Protein AF-A0A7K8XGH4-F1 (afdb_monomer_lite)

Sequence (295 aa):
KKKSLAGAAQILLKGAERLSKSVAENQENKRQRDFNSELLRLRQHWKLRKVGDKILGDLSYRSAGSLFPHHGTFEVIKNTDIDLDKKIPEDYCPLDVQIPSDLEGSAYIKVSIQKQAPDIGDIGTVNLFKRPMPKSKPGSPHWQTKLETAQNVLLCKEIFAQLSREAVQIKSQIPHIVVKNQIISQPFPGLQLSISLCHSSNDKKSQKSASEKQNPEDHLYVLEHNLHQLIRECHKQTLSSTVMPHPASAPFGHKRMRLAGPQAFDKNDISSLQSNEGLLEKIIKQAKHIFLRRR

Secondary structure (DSSP, 8-state):
-HHHHHHHHHHHHHHHHHHHHHHHHHHHHHHHHHHHHHHHHHHHHSEEEEETTEEEEE--GGGGT---S---EEEEEE-----TTS---TT--SEEEE--GGG-SEEEEEEEEEE--S-GGGTT--------PPPPPTT--HHHHHHHHHHHHHHHHHHHHHHHHHHHH---SS--EEETTEEEEEEETTEEEEEEEEEE-S-TT---S------TTS--HHHHHHHHHHHHHHHHHHHHTT-----TT-----GGGSSSSTT---HHHHHHHT----HHHHHHHHHHHHHHHT-

Structure (mmCIF, N/CA/C/O backbone):
data_AF-A0A7K8XGH4-F1
#
_entry.id   AF-A0A7K8XGH4-F1
#
loop_
_atom_site.group_PDB
_atom_site.id
_atom_site.type_symbol
_atom_site.label_atom_id
_atom_site.label_alt_id
_atom_site.label_comp_id
_atom_site.label_asym_id
_atom_site.label_entity_id
_atom_site.label_seq_id
_atom_site.pdbx_PDB_ins_code
_atom_site.Cartn_x
_atom_site.Cartn_y
_atom_site.Cartn_z
_atom_site.occupancy
_atom_site.B_iso_or_equiv
_atom_site.auth_seq_id
_atom_site.auth_comp_id
_atom_site.auth_asym_id
_atom_site.auth_atom_id
_atom_site.pdbx_PDB_model_num
ATOM 1 N N . LYS A 1 1 ? 34.456 3.209 -67.798 1.00 67.56 1 LYS A N 1
ATOM 2 C CA . LYS A 1 1 ? 34.154 4.327 -66.864 1.00 67.56 1 LYS A CA 1
ATOM 3 C C . LYS A 1 1 ? 32.750 4.238 -66.234 1.00 67.56 1 LYS A C 1
ATOM 5 O O . LYS A 1 1 ? 32.665 4.259 -65.018 1.00 67.56 1 LYS A O 1
ATOM 10 N N . LYS A 1 2 ? 31.652 4.057 -66.992 1.00 82.94 2 LYS A N 1
ATOM 11 C CA . LYS A 1 2 ? 30.286 3.938 -66.413 1.00 82.94 2 LYS A CA 1
ATOM 12 C C . LYS A 1 2 ? 30.082 2.701 -65.512 1.00 82.94 2 LYS A C 1
ATOM 14 O O . LYS A 1 2 ? 29.572 2.836 -64.409 1.00 82.94 2 LYS A O 1
ATOM 19 N N . LYS A 1 3 ? 30.540 1.512 -65.939 1.00 81.44 3 LYS A N 1
ATOM 20 C CA . LYS A 1 3 ? 30.451 0.267 -65.137 1.00 81.44 3 LYS A CA 1
ATOM 21 C C . LYS A 1 3 ? 31.275 0.319 -63.842 1.00 81.44 3 LYS A C 1
ATOM 23 O O . LYS A 1 3 ? 30.796 -0.112 -62.803 1.00 81.44 3 LYS A O 1
ATOM 28 N N . SER A 1 4 ? 32.480 0.887 -63.893 1.00 86.19 4 SER A N 1
ATOM 29 C CA . SER A 1 4 ? 33.335 1.062 -62.712 1.00 86.19 4 SER A CA 1
ATOM 30 C C . SER A 1 4 ? 32.735 2.056 -61.711 1.00 86.19 4 SER A C 1
ATOM 32 O O . SER A 1 4 ? 32.795 1.817 -60.512 1.00 86.19 4 SER A O 1
ATOM 34 N N . LEU A 1 5 ? 32.094 3.127 -62.196 1.00 89.12 5 LEU A N 1
ATOM 35 C CA . LEU A 1 5 ? 31.402 4.102 -61.349 1.00 89.12 5 LEU A CA 1
ATOM 36 C C . LEU A 1 5 ? 30.144 3.508 -60.694 1.00 89.12 5 LEU A C 1
ATOM 38 O O . LEU A 1 5 ? 29.921 3.714 -59.507 1.00 89.12 5 LEU A O 1
ATOM 42 N N . ALA A 1 6 ? 29.368 2.706 -61.430 1.00 90.00 6 ALA A N 1
ATOM 43 C CA . ALA A 1 6 ? 28.233 1.972 -60.868 1.00 90.00 6 ALA A CA 1
ATOM 44 C C . ALA A 1 6 ? 28.668 0.945 -59.804 1.00 90.00 6 ALA A C 1
ATOM 46 O O . ALA A 1 6 ? 28.025 0.829 -58.763 1.00 90.00 6 ALA A O 1
ATOM 47 N N . GLY A 1 7 ? 29.785 0.243 -60.029 1.00 91.31 7 GLY A N 1
ATOM 48 C CA . GLY A 1 7 ? 30.374 -0.666 -59.041 1.00 91.31 7 GLY A CA 1
ATOM 49 C C . GLY A 1 7 ? 30.826 0.058 -57.770 1.00 91.31 7 GLY A C 1
ATOM 50 O O . GLY A 1 7 ? 30.488 -0.373 -56.670 1.00 91.31 7 GLY A O 1
ATOM 51 N N . ALA A 1 8 ? 31.512 1.197 -57.909 1.00 91.19 8 ALA A N 1
ATOM 52 C CA . ALA A 1 8 ? 31.908 2.031 -56.774 1.00 91.19 8 ALA A CA 1
ATOM 53 C C . ALA A 1 8 ? 30.691 2.557 -55.989 1.00 91.19 8 ALA A C 1
ATOM 55 O O . ALA A 1 8 ? 30.676 2.478 -54.762 1.00 91.19 8 ALA A O 1
ATOM 56 N N . ALA A 1 9 ? 29.640 3.012 -56.680 1.00 91.81 9 ALA A N 1
ATOM 57 C CA . ALA A 1 9 ? 28.401 3.463 -56.047 1.00 91.81 9 ALA A CA 1
ATOM 58 C C . ALA A 1 9 ? 27.715 2.343 -55.245 1.00 91.81 9 ALA A C 1
ATOM 60 O O . ALA A 1 9 ? 27.298 2.570 -54.113 1.00 91.81 9 ALA A O 1
ATOM 61 N N . GLN A 1 10 ? 27.650 1.117 -55.778 1.00 91.56 10 GLN A N 1
ATOM 62 C CA . GLN A 1 10 ? 27.097 -0.018 -55.032 1.00 91.56 10 GLN A CA 1
ATOM 63 C C . GLN A 1 10 ? 27.925 -0.394 -53.801 1.00 91.56 10 GLN A C 1
ATOM 65 O O . GLN A 1 10 ? 27.352 -0.779 -52.783 1.00 91.56 10 GLN A O 1
ATOM 70 N N . ILE A 1 11 ? 29.254 -0.288 -53.870 1.00 93.69 11 ILE A N 1
ATOM 71 C CA . ILE A 1 11 ? 30.126 -0.529 -52.713 1.00 93.69 11 ILE A CA 1
ATOM 72 C C . ILE A 1 11 ? 29.868 0.522 -51.630 1.00 93.69 11 ILE A C 1
ATOM 74 O O . ILE A 1 11 ? 29.724 0.157 -50.465 1.00 93.69 11 ILE A O 1
ATOM 78 N N . LEU A 1 12 ? 29.744 1.799 -52.006 1.00 93.81 12 LEU A N 1
ATOM 79 C CA . LEU A 1 12 ? 29.423 2.876 -51.066 1.00 93.81 12 LEU A CA 1
ATOM 80 C C . LEU A 1 12 ? 28.038 2.698 -50.438 1.00 93.81 12 LEU A C 1
ATOM 82 O O . LEU A 1 12 ? 27.914 2.841 -49.227 1.00 93.81 12 LEU A O 1
ATOM 86 N N . LEU A 1 13 ? 27.023 2.317 -51.220 1.00 91.69 13 LEU A N 1
ATOM 87 C CA . LEU A 1 13 ? 25.676 2.041 -50.704 1.00 91.69 13 LEU A CA 1
ATOM 88 C C . LEU A 1 13 ? 25.671 0.859 -49.726 1.00 91.69 13 LEU A C 1
ATOM 90 O O . LEU A 1 13 ? 25.166 0.986 -48.616 1.00 91.69 13 LEU A O 1
ATOM 94 N N . LYS A 1 14 ? 26.313 -0.263 -50.078 1.00 92.12 14 LYS A N 1
ATOM 95 C CA . LYS A 1 14 ? 26.455 -1.414 -49.167 1.00 92.12 14 LYS A CA 1
ATOM 96 C C . LYS A 1 14 ? 27.258 -1.065 -47.912 1.00 92.12 14 LYS A C 1
ATOM 98 O O . LYS A 1 14 ? 26.970 -1.584 -46.835 1.00 92.12 14 LYS A O 1
ATOM 103 N N . GLY A 1 15 ? 28.274 -0.211 -48.044 1.00 89.62 15 GLY A N 1
ATOM 104 C CA . GLY A 1 15 ? 29.036 0.326 -46.919 1.00 89.62 15 GLY A CA 1
ATOM 105 C C . GLY A 1 15 ? 28.160 1.173 -45.996 1.00 89.62 15 GLY A C 1
ATOM 106 O O . GLY A 1 15 ? 28.156 0.943 -44.790 1.00 89.62 15 GLY A O 1
ATOM 107 N N . ALA A 1 16 ? 27.362 2.079 -46.564 1.00 89.56 16 ALA A N 1
ATOM 108 C CA . ALA A 1 16 ? 26.424 2.920 -45.829 1.00 89.56 16 ALA A CA 1
ATOM 109 C C . ALA A 1 16 ? 25.368 2.086 -45.088 1.00 89.56 16 ALA A C 1
ATOM 111 O O . ALA A 1 16 ? 25.176 2.285 -43.895 1.00 89.56 16 ALA A O 1
ATOM 112 N N . GLU A 1 17 ? 24.763 1.086 -45.736 1.00 89.75 17 GLU A N 1
ATOM 113 C CA . GLU A 1 17 ? 23.795 0.184 -45.094 1.00 89.75 17 GLU A CA 1
ATOM 114 C C . GLU A 1 17 ? 24.394 -0.577 -43.901 1.00 89.75 17 GLU A C 1
ATOM 116 O O . GLU A 1 17 ? 23.746 -0.729 -42.863 1.00 89.75 17 GLU A O 1
ATOM 121 N N . ARG A 1 18 ? 25.640 -1.056 -44.021 1.00 88.56 18 ARG A N 1
ATOM 122 C CA . ARG A 1 18 ? 26.345 -1.734 -42.919 1.00 88.56 18 ARG A CA 1
ATOM 123 C C . ARG A 1 18 ? 26.644 -0.785 -41.765 1.00 88.56 18 ARG A C 1
ATOM 125 O O . ARG A 1 18 ? 26.484 -1.178 -40.612 1.00 88.56 18 ARG A O 1
ATOM 132 N N . LEU A 1 19 ? 27.045 0.449 -42.068 1.00 87.94 19 LEU A N 1
ATOM 133 C CA . LEU A 1 19 ? 27.263 1.480 -41.056 1.00 87.94 19 LEU A CA 1
ATOM 134 C C . LEU A 1 19 ? 25.955 1.831 -40.340 1.00 87.94 19 LEU A C 1
ATOM 136 O O . LEU A 1 19 ? 25.939 1.849 -39.115 1.00 87.94 19 LEU A O 1
ATOM 140 N N . SER A 1 20 ? 24.848 2.010 -41.067 1.00 84.75 20 SER A N 1
ATOM 141 C CA . SER A 1 20 ? 23.531 2.264 -40.470 1.00 84.75 20 SER A CA 1
ATOM 142 C C . SER A 1 20 ? 23.092 1.137 -39.531 1.00 84.75 20 SER A C 1
ATOM 144 O O . SER A 1 20 ? 22.642 1.417 -38.422 1.00 84.75 20 SER A O 1
ATOM 146 N N . LYS A 1 21 ? 23.279 -0.132 -39.922 1.00 86.38 21 LYS A N 1
ATOM 147 C CA . LYS A 1 21 ? 22.991 -1.288 -39.051 1.00 86.38 21 LYS A CA 1
ATOM 148 C C . LYS A 1 21 ? 23.871 -1.303 -37.802 1.00 86.38 21 LYS A C 1
ATOM 150 O O . LYS A 1 21 ? 23.356 -1.446 -36.702 1.00 86.38 21 LYS A O 1
ATOM 155 N N . SER A 1 22 ? 25.176 -1.085 -37.962 1.00 82.50 22 SER A N 1
ATOM 156 C CA . SER A 1 22 ? 26.118 -1.058 -36.838 1.00 82.50 22 SER A CA 1
ATOM 157 C C . SER A 1 22 ? 25.814 0.071 -35.845 1.00 82.50 22 SER A C 1
ATOM 159 O O . SER A 1 22 ? 25.887 -0.134 -34.634 1.00 82.50 22 SER A O 1
ATOM 161 N N . VAL A 1 23 ? 25.425 1.251 -36.338 1.00 83.31 23 VAL A N 1
ATOM 162 C CA . VAL A 1 23 ? 24.998 2.372 -35.489 1.00 83.31 23 VAL A CA 1
ATOM 163 C C . VAL A 1 23 ? 23.720 2.017 -34.728 1.00 83.31 23 VAL A C 1
ATOM 165 O O . VAL A 1 23 ? 23.677 2.227 -33.517 1.00 83.31 23 VAL A O 1
ATOM 168 N N . ALA A 1 24 ? 22.721 1.435 -35.398 1.00 81.31 24 ALA A N 1
ATOM 169 C CA . ALA A 1 24 ? 21.472 1.014 -34.763 1.00 81.31 24 ALA A CA 1
ATOM 170 C C . ALA A 1 24 ? 21.701 -0.045 -33.667 1.00 81.31 24 ALA A C 1
ATOM 172 O O . ALA A 1 24 ? 21.227 0.121 -32.544 1.00 81.31 24 ALA A O 1
ATOM 173 N N . GLU A 1 25 ? 22.502 -1.078 -33.945 1.00 82.88 25 GLU A N 1
ATOM 174 C CA . GLU A 1 25 ? 22.861 -2.118 -32.968 1.00 82.88 25 GLU A CA 1
ATOM 175 C C . GLU A 1 25 ? 23.614 -1.537 -31.761 1.00 82.88 25 GLU A C 1
ATOM 177 O O . GLU A 1 25 ? 23.362 -1.901 -30.611 1.00 82.88 25 GLU A O 1
ATOM 182 N N . ASN A 1 26 ? 24.542 -0.603 -31.989 1.00 81.81 26 ASN A N 1
ATOM 183 C CA . ASN A 1 26 ? 25.281 0.037 -30.903 1.00 81.81 26 ASN A CA 1
ATOM 184 C C . ASN A 1 26 ? 24.373 0.928 -30.034 1.00 81.81 26 ASN A C 1
ATOM 186 O O . ASN A 1 26 ? 24.507 0.954 -28.808 1.00 81.81 26 ASN A O 1
ATOM 190 N N . GLN A 1 27 ? 23.417 1.627 -30.652 1.00 79.12 27 GLN A N 1
ATOM 191 C CA . GLN A 1 27 ? 22.409 2.412 -29.939 1.00 79.12 27 GLN A CA 1
ATOM 192 C C . GLN A 1 27 ? 21.480 1.523 -29.102 1.00 79.12 27 GLN A C 1
ATOM 194 O O . GLN A 1 27 ? 21.230 1.836 -27.937 1.00 79.12 27 GLN A O 1
ATOM 199 N N . GLU A 1 28 ? 21.015 0.398 -29.645 1.00 80.75 28 GLU A N 1
ATOM 200 C CA . GLU A 1 28 ? 20.203 -0.576 -28.911 1.00 80.75 28 GLU A CA 1
ATOM 201 C C . GLU A 1 28 ? 20.971 -1.167 -27.722 1.00 80.75 28 GLU A C 1
ATOM 203 O O . GLU A 1 28 ? 20.465 -1.193 -26.599 1.00 80.75 28 GLU A O 1
ATOM 208 N N . ASN A 1 29 ? 22.237 -1.538 -27.929 1.00 82.25 29 ASN A N 1
ATOM 209 C CA . ASN A 1 29 ? 23.110 -2.021 -26.862 1.00 82.25 29 ASN A CA 1
ATOM 210 C C . ASN A 1 29 ? 23.286 -0.989 -25.744 1.00 82.25 29 ASN A C 1
ATOM 212 O O . ASN A 1 29 ? 23.271 -1.348 -24.563 1.00 82.25 29 ASN A O 1
ATOM 216 N N . LYS A 1 30 ? 23.430 0.296 -26.089 1.00 82.19 30 LYS A N 1
ATOM 217 C CA . LYS A 1 30 ? 23.492 1.380 -25.102 1.00 82.19 30 LYS A CA 1
ATOM 218 C C . LYS A 1 30 ? 22.181 1.496 -24.320 1.00 82.19 30 LYS A C 1
ATOM 220 O O . LYS A 1 30 ? 22.216 1.443 -23.094 1.00 82.19 30 LYS A O 1
ATOM 225 N N . ARG A 1 31 ? 21.030 1.539 -25.004 1.00 80.00 31 ARG A N 1
ATOM 226 C CA . ARG A 1 31 ? 19.700 1.578 -24.362 1.00 80.00 31 ARG A CA 1
ATOM 227 C C . ARG A 1 31 ? 19.488 0.396 -23.418 1.00 80.00 31 ARG A C 1
ATOM 229 O O . ARG A 1 31 ? 18.984 0.566 -22.312 1.00 80.00 31 ARG A O 1
ATOM 236 N N . GLN A 1 32 ? 19.917 -0.795 -23.827 1.00 84.38 32 GLN A N 1
ATOM 237 C CA . GLN A 1 32 ? 19.809 -1.994 -23.008 1.00 84.38 32 GLN A CA 1
ATOM 238 C C . GLN A 1 32 ? 20.701 -1.920 -21.761 1.00 84.38 32 GLN A C 1
ATOM 240 O O . GLN A 1 32 ? 20.273 -2.349 -20.688 1.00 84.38 32 GLN A O 1
ATOM 245 N N . ARG A 1 33 ? 21.917 -1.364 -21.864 1.00 85.06 33 ARG A N 1
ATOM 246 C CA . ARG A 1 33 ? 22.792 -1.125 -20.700 1.00 85.06 33 ARG A CA 1
ATOM 247 C C . ARG A 1 33 ? 22.185 -0.106 -19.739 1.00 85.06 33 ARG A C 1
ATOM 249 O O . ARG A 1 33 ? 22.163 -0.372 -18.538 1.00 85.06 33 ARG A O 1
ATOM 256 N N . ASP A 1 34 ? 21.649 0.994 -20.259 1.00 86.62 34 ASP A N 1
ATOM 257 C CA . ASP A 1 34 ? 21.028 2.048 -19.453 1.00 86.62 34 ASP A CA 1
ATOM 258 C C . ASP A 1 34 ? 19.789 1.506 -18.720 1.00 86.62 34 ASP A C 1
ATOM 260 O O . ASP A 1 34 ? 19.681 1.639 -17.499 1.00 86.62 34 ASP A O 1
ATOM 264 N N . PHE A 1 35 ? 18.920 0.773 -19.426 1.00 90.38 35 PHE A N 1
ATOM 265 C CA . PHE A 1 35 ? 17.784 0.068 -18.826 1.00 90.38 35 PHE A CA 1
ATOM 266 C C . PHE A 1 35 ? 18.221 -0.921 -17.741 1.00 90.38 35 PHE A C 1
ATOM 268 O O . PHE A 1 35 ? 17.654 -0.931 -16.652 1.00 90.38 35 PHE A O 1
ATOM 275 N N . ASN A 1 36 ? 19.244 -1.741 -18.003 1.00 90.62 36 ASN A N 1
ATOM 276 C CA . ASN A 1 36 ? 19.750 -2.696 -17.017 1.00 90.62 36 ASN A CA 1
ATOM 277 C C . ASN A 1 36 ? 20.303 -1.988 -15.769 1.00 90.62 36 ASN A C 1
ATOM 279 O O . ASN A 1 36 ? 20.138 -2.495 -14.661 1.00 90.62 36 ASN A O 1
ATOM 283 N N . SER A 1 37 ? 20.932 -0.820 -15.930 1.00 90.81 37 SER A N 1
ATOM 284 C CA . SER A 1 37 ? 21.452 -0.033 -14.809 1.00 90.81 37 SER A CA 1
ATOM 285 C C . SER A 1 37 ? 20.328 0.509 -13.915 1.00 90.81 37 SER A C 1
ATOM 287 O O . SER A 1 37 ? 20.397 0.373 -12.692 1.00 90.81 37 SER A O 1
ATOM 289 N N . GLU A 1 38 ? 19.245 1.019 -14.509 1.00 90.62 38 GLU A N 1
ATOM 290 C CA . GLU A 1 38 ? 18.050 1.455 -13.779 1.00 90.62 38 GLU A CA 1
ATOM 291 C C . GLU A 1 38 ? 17.301 0.279 -13.154 1.00 90.62 38 GLU A C 1
ATOM 293 O O . GLU A 1 38 ? 16.884 0.348 -12.001 1.00 90.62 38 GLU A O 1
ATOM 298 N N . LEU A 1 39 ? 17.196 -0.850 -13.856 1.00 93.19 39 LEU A N 1
ATOM 299 C CA . LEU A 1 39 ? 16.581 -2.060 -13.317 1.00 93.19 39 LEU A CA 1
ATOM 300 C C . LEU A 1 39 ? 17.328 -2.571 -12.075 1.00 93.19 39 LEU A C 1
ATOM 302 O O . LEU A 1 39 ? 16.701 -3.027 -11.115 1.00 93.19 39 LEU A O 1
ATOM 306 N N . LEU A 1 40 ? 18.662 -2.473 -12.062 1.00 92.81 40 LEU A N 1
ATOM 307 C CA . LEU A 1 40 ? 19.469 -2.789 -10.884 1.00 92.81 40 LEU A CA 1
ATOM 308 C C . LEU A 1 40 ? 19.188 -1.821 -9.728 1.00 92.81 40 LEU A C 1
ATOM 310 O O . LEU A 1 40 ? 19.040 -2.283 -8.597 1.00 92.81 40 LEU A O 1
ATOM 314 N N . ARG A 1 41 ? 19.054 -0.513 -9.995 1.00 92.19 41 ARG A N 1
ATOM 315 C CA . ARG A 1 41 ? 18.655 0.487 -8.983 1.00 92.19 41 ARG A CA 1
ATOM 316 C C . ARG A 1 41 ? 17.264 0.203 -8.419 1.00 92.19 41 ARG A C 1
ATOM 318 O O . ARG A 1 41 ? 17.062 0.266 -7.207 1.00 92.19 41 ARG A O 1
ATOM 325 N N . LEU A 1 42 ? 16.317 -0.169 -9.275 1.00 93.56 42 LEU A N 1
ATOM 326 C CA . LEU A 1 42 ? 14.962 -0.520 -8.863 1.00 93.56 42 LEU A CA 1
ATOM 327 C C . LEU A 1 42 ? 14.964 -1.771 -7.975 1.00 93.56 42 LEU A C 1
ATOM 329 O O . LEU A 1 42 ? 14.339 -1.776 -6.916 1.00 93.56 42 LEU A O 1
ATOM 333 N N . ARG A 1 43 ? 15.748 -2.795 -8.334 1.00 93.62 43 ARG A N 1
ATOM 334 C CA . ARG A 1 43 ? 15.905 -4.032 -7.549 1.00 93.62 43 ARG A CA 1
ATOM 335 C C . ARG A 1 43 ? 16.502 -3.811 -6.151 1.00 93.62 43 ARG A C 1
ATOM 337 O O . ARG A 1 43 ? 16.259 -4.630 -5.269 1.00 93.62 43 ARG A O 1
ATOM 344 N N . GLN A 1 44 ? 17.276 -2.744 -5.931 1.00 91.75 44 GLN A N 1
ATOM 345 C CA . GLN A 1 44 ? 17.811 -2.418 -4.598 1.00 91.75 44 GLN A CA 1
ATOM 346 C C . GLN A 1 44 ? 16.709 -2.044 -3.598 1.00 91.75 44 GLN A C 1
ATOM 348 O O . GLN A 1 44 ? 16.875 -2.265 -2.402 1.00 91.75 44 GLN A O 1
ATOM 353 N N . HIS A 1 45 ? 15.592 -1.500 -4.085 1.00 90.19 45 HIS A N 1
ATOM 354 C CA . HIS A 1 45 ? 14.517 -0.960 -3.252 1.00 90.19 45 HIS A CA 1
ATOM 355 C C . HIS A 1 45 ? 13.242 -1.808 -3.316 1.00 90.19 45 HIS A C 1
ATOM 357 O O . HIS A 1 45 ? 12.495 -1.875 -2.342 1.00 90.19 45 HIS A O 1
ATOM 363 N N . TRP A 1 46 ? 13.006 -2.483 -4.444 1.00 92.81 46 TRP A N 1
ATOM 364 C CA . TRP A 1 46 ? 11.769 -3.206 -4.719 1.00 92.81 46 TRP A CA 1
ATOM 365 C C . TRP A 1 46 ? 12.027 -4.671 -5.050 1.00 92.81 46 TRP A C 1
ATOM 367 O O . TRP A 1 46 ? 12.961 -5.032 -5.771 1.00 92.81 46 TRP A O 1
ATOM 377 N N . LYS A 1 47 ? 11.144 -5.542 -4.555 1.00 92.19 47 LYS A N 1
ATOM 378 C CA . LYS A 1 47 ? 11.179 -6.967 -4.878 1.00 92.19 47 LYS A CA 1
ATOM 379 C C . LYS A 1 47 ? 10.671 -7.178 -6.299 1.00 92.19 47 LYS A C 1
ATOM 381 O O . LYS A 1 47 ? 9.522 -6.865 -6.595 1.00 92.19 47 LYS A O 1
ATOM 386 N N . LEU A 1 48 ? 11.515 -7.768 -7.141 1.00 94.88 48 LEU A N 1
ATOM 387 C CA . LEU A 1 48 ? 11.217 -8.062 -8.540 1.00 94.88 48 LEU A CA 1
ATOM 388 C C . LEU A 1 48 ? 11.199 -9.563 -8.820 1.00 94.88 48 LEU A C 1
ATOM 390 O O . LEU A 1 48 ? 11.937 -10.336 -8.205 1.00 94.88 48 LEU A O 1
ATOM 394 N N . ARG A 1 49 ? 10.393 -9.965 -9.801 1.00 93.75 49 ARG A N 1
ATOM 395 C CA . ARG A 1 49 ? 10.340 -11.321 -10.352 1.00 93.75 49 ARG A CA 1
ATOM 396 C C . ARG A 1 49 ? 10.142 -11.278 -11.865 1.00 93.75 49 ARG A C 1
ATOM 398 O O . ARG A 1 49 ? 9.344 -10.495 -12.369 1.00 93.75 49 ARG A O 1
ATOM 405 N N . LYS A 1 50 ? 10.825 -12.165 -12.587 1.00 94.62 50 LYS A N 1
ATOM 406 C CA . LYS A 1 50 ? 10.544 -12.412 -14.006 1.00 94.62 50 LYS A CA 1
ATOM 407 C C . LYS A 1 50 ? 9.379 -13.398 -14.118 1.00 94.62 50 LYS A C 1
ATOM 409 O O . LYS A 1 50 ? 9.396 -14.438 -13.458 1.00 94.62 50 LYS A O 1
ATOM 414 N N . VAL A 1 51 ? 8.370 -13.070 -14.917 1.00 94.00 51 VAL A N 1
ATOM 415 C CA . VAL A 1 51 ? 7.198 -13.913 -15.185 1.00 94.00 51 VAL A CA 1
ATOM 416 C C . VAL A 1 51 ? 6.956 -13.924 -16.690 1.00 94.00 51 VAL A C 1
ATOM 418 O O . VAL A 1 51 ? 6.452 -12.955 -17.252 1.00 94.00 51 VAL A O 1
ATOM 421 N N . GLY A 1 52 ? 7.351 -15.016 -17.348 1.00 92.31 52 GLY A N 1
ATOM 422 C CA . GLY A 1 52 ? 7.364 -15.087 -18.809 1.00 92.31 52 GLY A CA 1
ATOM 423 C C . GLY A 1 52 ? 8.297 -14.026 -19.395 1.00 92.31 52 GLY A C 1
ATOM 424 O O . GLY A 1 52 ? 9.481 -13.983 -19.050 1.00 92.31 52 GLY A O 1
ATOM 425 N N . ASP A 1 53 ? 7.740 -13.164 -20.241 1.00 90.31 53 ASP A N 1
ATOM 426 C CA . ASP A 1 53 ? 8.447 -12.036 -20.860 1.00 90.31 53 ASP A CA 1
ATOM 427 C C . ASP A 1 53 ? 8.385 -10.738 -20.029 1.00 90.31 53 ASP A C 1
ATOM 429 O O . ASP A 1 53 ? 9.049 -9.749 -20.325 1.00 90.31 53 ASP A O 1
ATOM 433 N N . LYS A 1 54 ? 7.617 -10.737 -18.935 1.00 94.06 54 LYS A N 1
ATOM 434 C CA . LYS A 1 54 ? 7.387 -9.549 -18.109 1.00 94.06 54 LYS A CA 1
ATOM 435 C C . LYS A 1 54 ? 8.261 -9.549 -16.863 1.00 94.06 54 LYS A C 1
ATOM 437 O O . LYS A 1 54 ? 8.576 -10.598 -16.289 1.00 94.06 54 LYS A O 1
ATOM 442 N N . ILE A 1 55 ? 8.608 -8.354 -16.397 1.00 95.88 55 ILE A N 1
ATOM 443 C CA . ILE A 1 55 ? 9.222 -8.143 -15.085 1.00 95.88 55 ILE A CA 1
ATOM 444 C C . ILE A 1 55 ? 8.163 -7.513 -14.191 1.00 95.88 55 ILE A C 1
ATOM 446 O O . ILE A 1 55 ? 7.687 -6.415 -14.461 1.00 95.88 55 ILE A O 1
ATOM 450 N N . LEU A 1 56 ? 7.795 -8.220 -13.127 1.00 96.25 56 LEU A N 1
ATOM 451 C CA . LEU A 1 56 ? 6.804 -7.763 -12.164 1.00 96.25 56 LEU A CA 1
ATOM 452 C C . LEU A 1 56 ? 7.479 -7.400 -10.848 1.00 96.25 56 LEU A C 1
ATOM 454 O O . LEU A 1 56 ? 8.354 -8.126 -10.369 1.00 96.25 56 LEU A O 1
ATOM 458 N N . GLY A 1 57 ? 7.037 -6.304 -10.251 1.00 95.50 57 GLY A N 1
ATOM 459 C CA . GLY A 1 57 ? 7.372 -5.925 -8.891 1.00 95.50 57 GLY A CA 1
ATOM 460 C C . GLY A 1 57 ? 6.194 -6.074 -7.935 1.00 95.50 57 GLY A C 1
ATOM 461 O O . GLY A 1 57 ? 5.048 -6.249 -8.351 1.00 95.50 57 GLY A O 1
ATOM 462 N N . ASP A 1 58 ? 6.495 -6.035 -6.641 1.00 94.00 58 ASP A N 1
ATOM 463 C CA . ASP A 1 58 ? 5.537 -6.233 -5.551 1.00 94.00 58 ASP A CA 1
ATOM 464 C C . ASP A 1 58 ? 5.534 -5.009 -4.618 1.00 94.00 58 ASP A C 1
ATOM 466 O O . ASP A 1 58 ? 6.549 -4.707 -3.988 1.00 94.00 58 ASP A O 1
ATOM 470 N N . LEU A 1 59 ? 4.402 -4.296 -4.547 1.00 94.88 59 LEU A N 1
ATOM 471 C CA . LEU A 1 59 ? 4.164 -3.179 -3.619 1.00 94.88 59 LEU A CA 1
ATOM 472 C C . LEU A 1 59 ? 3.620 -3.654 -2.268 1.00 94.88 59 LEU A C 1
ATOM 474 O O . LEU A 1 59 ? 3.521 -2.854 -1.337 1.00 94.88 59 LEU A O 1
ATOM 478 N N . SER A 1 60 ? 3.206 -4.918 -2.152 1.00 92.69 60 SER A N 1
ATOM 479 C CA . SER A 1 60 ? 2.491 -5.395 -0.975 1.00 92.69 60 SER A CA 1
ATOM 480 C C . SER A 1 60 ? 3.377 -5.456 0.269 1.00 92.69 60 SER A C 1
ATOM 482 O O . SER A 1 60 ? 4.559 -5.794 0.224 1.00 92.69 60 SER A O 1
ATOM 484 N N . TYR A 1 61 ? 2.770 -5.210 1.429 1.00 91.75 61 TYR A N 1
ATOM 485 C CA . TYR A 1 61 ? 3.425 -5.340 2.732 1.00 91.75 61 TYR A CA 1
ATOM 486 C C . TYR A 1 61 ? 3.468 -6.798 3.227 1.00 91.75 61 TYR A C 1
ATOM 488 O O . TYR A 1 61 ? 3.604 -7.050 4.424 1.00 91.75 61 TYR A O 1
ATOM 496 N N . ARG A 1 62 ? 3.340 -7.796 2.337 1.00 89.38 62 ARG A N 1
ATOM 497 C CA . ARG A 1 62 ? 3.300 -9.221 2.722 1.00 89.38 62 ARG A CA 1
ATOM 498 C C . ARG A 1 62 ? 4.578 -9.668 3.422 1.00 89.38 62 ARG A C 1
ATOM 500 O O . ARG A 1 62 ? 4.507 -10.407 4.397 1.00 89.38 62 ARG A O 1
ATOM 507 N N . SER A 1 63 ? 5.734 -9.184 2.969 1.00 86.06 63 SER A N 1
ATOM 508 C CA . SER A 1 63 ? 7.027 -9.426 3.629 1.00 86.06 63 SER A CA 1
ATOM 509 C C . SER A 1 63 ? 7.106 -8.822 5.034 1.00 86.06 63 SER A C 1
ATOM 511 O O . SER A 1 63 ? 7.880 -9.305 5.853 1.00 86.06 63 SER A O 1
ATOM 513 N N . ALA A 1 64 ? 6.295 -7.800 5.318 1.00 86.94 64 ALA A N 1
ATOM 514 C CA . ALA A 1 64 ? 6.173 -7.176 6.629 1.00 86.94 64 ALA A CA 1
ATOM 515 C C . ALA A 1 64 ? 5.061 -7.799 7.493 1.00 86.94 64 ALA A C 1
ATOM 517 O O . ALA A 1 64 ? 4.958 -7.446 8.661 1.00 86.94 64 ALA A O 1
ATOM 518 N N . GLY A 1 65 ? 4.269 -8.742 6.963 1.00 87.88 65 GLY A N 1
ATOM 519 C CA . GLY A 1 65 ? 3.193 -9.423 7.692 1.00 87.88 65 GLY A CA 1
ATOM 520 C C . GLY A 1 65 ? 1.775 -8.996 7.323 1.00 87.88 65 GLY A C 1
ATOM 521 O O . GLY A 1 65 ? 0.833 -9.435 7.977 1.00 87.88 65 GLY A O 1
ATOM 522 N N . SER A 1 66 ? 1.591 -8.169 6.290 1.00 90.50 66 SER A N 1
ATOM 523 C CA . SER A 1 66 ? 0.252 -7.838 5.797 1.00 90.50 66 SER A CA 1
ATOM 524 C C . SER A 1 66 ? -0.487 -9.078 5.292 1.00 90.50 66 SER A C 1
ATOM 526 O O . SER A 1 66 ? 0.041 -9.884 4.518 1.00 90.50 66 SER A O 1
ATOM 528 N N . LEU A 1 67 ? -1.751 -9.193 5.700 1.00 90.19 67 LEU A N 1
ATOM 529 C CA . LEU A 1 67 ? -2.697 -10.203 5.220 1.00 90.19 67 LEU A CA 1
ATOM 530 C C . LEU A 1 67 ? -3.690 -9.621 4.210 1.00 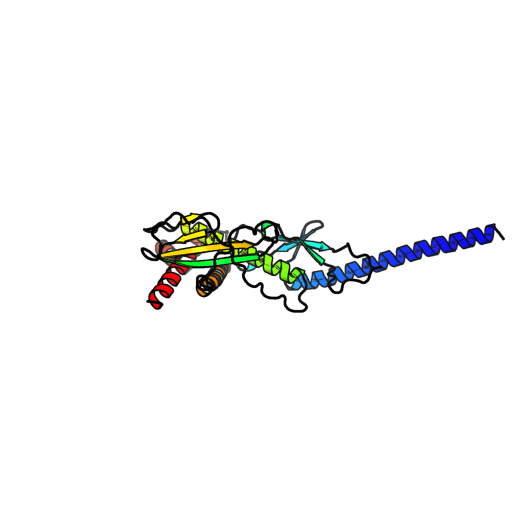90.19 67 LEU A C 1
ATOM 532 O O . LEU A 1 67 ? -4.701 -10.255 3.902 1.00 90.19 67 LEU A O 1
ATOM 536 N N . PHE A 1 68 ? -3.434 -8.415 3.698 1.00 93.50 68 PHE A N 1
ATOM 537 C CA . PHE A 1 68 ? -4.352 -7.768 2.778 1.00 93.50 68 PHE A CA 1
ATOM 538 C C . PHE A 1 68 ? -4.477 -8.589 1.480 1.00 93.50 68 PHE A C 1
ATOM 540 O O . PHE A 1 68 ? -3.461 -8.980 0.895 1.00 93.50 68 PHE A O 1
ATOM 547 N N . PRO A 1 69 ? -5.701 -8.903 1.010 1.00 90.50 69 PRO A N 1
ATOM 548 C CA . PRO A 1 69 ? -5.880 -9.735 -0.181 1.00 90.50 69 PRO A CA 1
ATOM 549 C C . PRO A 1 69 ? -5.322 -9.108 -1.462 1.00 90.50 69 PRO A C 1
ATOM 551 O O . PRO A 1 69 ? -4.917 -9.831 -2.365 1.00 90.50 69 PRO A O 1
ATOM 554 N N . HIS A 1 70 ? -5.239 -7.779 -1.532 1.00 91.56 70 HIS A N 1
ATOM 555 C CA . HIS A 1 70 ? -4.761 -7.081 -2.718 1.00 91.56 70 HIS A CA 1
ATOM 556 C C . HIS A 1 70 ? -3.284 -7.395 -3.015 1.00 91.56 70 HIS A C 1
ATOM 558 O O . HIS A 1 70 ? -2.424 -7.298 -2.139 1.00 91.56 70 HIS A O 1
ATOM 564 N N . HIS A 1 71 ? -2.974 -7.786 -4.253 1.00 85.56 71 HIS A N 1
ATOM 565 C CA . HIS A 1 71 ? -1.630 -8.251 -4.618 1.00 85.56 71 HIS A CA 1
ATOM 566 C C . HIS A 1 71 ? -0.618 -7.121 -4.818 1.00 85.56 71 HIS A C 1
ATOM 568 O O . HIS A 1 71 ? 0.562 -7.345 -4.587 1.00 85.56 71 HIS A O 1
ATOM 574 N N . GLY A 1 72 ? -1.062 -5.920 -5.204 1.00 90.06 72 GLY A N 1
ATOM 575 C CA . GLY A 1 72 ? -0.179 -4.753 -5.312 1.00 90.06 72 GLY A CA 1
ATOM 576 C C . GLY A 1 72 ? 0.962 -4.930 -6.317 1.00 90.06 72 GLY A C 1
ATOM 577 O O . GLY A 1 72 ? 2.059 -4.442 -6.085 1.00 90.06 72 GLY A O 1
ATOM 578 N N . THR A 1 73 ? 0.745 -5.664 -7.405 1.00 94.75 73 THR A N 1
ATOM 579 C CA . THR A 1 73 ? 1.783 -5.915 -8.411 1.00 94.75 73 THR A CA 1
ATOM 580 C C . THR A 1 73 ? 1.888 -4.764 -9.403 1.00 94.75 73 THR A C 1
ATOM 582 O O . THR A 1 73 ? 0.861 -4.278 -9.870 1.00 94.75 73 THR A O 1
ATOM 585 N N . PHE A 1 74 ? 3.108 -4.385 -9.779 1.00 96.00 74 PHE A N 1
ATOM 586 C CA . PHE A 1 74 ? 3.378 -3.447 -10.874 1.00 96.00 74 PHE A CA 1
ATOM 587 C C . PHE A 1 74 ? 4.233 -4.111 -11.953 1.00 96.00 74 PHE A C 1
ATOM 589 O O . PHE A 1 74 ? 4.940 -5.081 -11.678 1.00 96.00 74 PHE A O 1
ATOM 596 N N . GLU A 1 75 ? 4.175 -3.598 -13.174 1.00 96.19 75 GLU A N 1
ATOM 597 C CA . GLU A 1 75 ? 4.969 -4.084 -14.304 1.00 96.19 75 GLU A CA 1
ATOM 598 C C . GLU A 1 75 ? 6.087 -3.094 -14.630 1.00 96.19 75 GLU A C 1
ATOM 600 O O . GLU A 1 75 ? 5.880 -1.884 -14.596 1.00 96.19 75 GLU A O 1
ATOM 605 N N . VAL A 1 76 ? 7.282 -3.603 -14.922 1.00 95.94 76 VAL A N 1
ATOM 606 C CA . VAL A 1 76 ? 8.419 -2.796 -15.375 1.00 95.94 76 VAL A CA 1
ATOM 607 C C . VAL A 1 76 ? 8.454 -2.806 -16.898 1.00 95.94 76 VAL A C 1
ATOM 609 O O . VAL A 1 76 ? 8.493 -3.873 -17.511 1.00 95.94 76 VAL A O 1
ATOM 612 N N . ILE A 1 77 ? 8.488 -1.619 -17.498 1.00 92.06 77 ILE A N 1
ATOM 613 C CA . ILE A 1 77 ? 8.445 -1.406 -18.944 1.00 92.06 77 ILE A CA 1
ATOM 614 C C . ILE A 1 77 ? 9.738 -0.727 -19.394 1.00 92.06 77 ILE A C 1
ATOM 616 O O . ILE A 1 77 ? 10.274 0.158 -18.722 1.00 92.06 77 ILE A O 1
ATOM 620 N N . LYS A 1 78 ? 10.255 -1.157 -20.547 1.00 88.12 78 LYS A N 1
ATOM 621 C CA . LYS A 1 78 ? 11.357 -0.472 -21.226 1.00 88.12 78 LYS A CA 1
ATOM 622 C C . LYS A 1 78 ? 10.803 0.755 -21.932 1.00 88.12 78 LYS A C 1
ATOM 624 O O . LYS A 1 78 ? 9.909 0.621 -22.761 1.00 88.12 78 LYS A O 1
ATOM 629 N N . ASN A 1 79 ? 11.359 1.923 -21.645 1.00 82.44 79 ASN A N 1
ATOM 630 C CA . ASN A 1 79 ? 11.000 3.124 -22.377 1.00 82.44 79 ASN A CA 1
ATOM 631 C C . ASN A 1 79 ? 11.720 3.114 -23.735 1.00 82.44 79 ASN A C 1
ATOM 633 O O . ASN A 1 79 ? 12.931 3.322 -23.809 1.00 82.44 79 ASN A O 1
ATOM 637 N N . THR A 1 80 ? 10.990 2.794 -24.803 1.00 70.50 80 THR A N 1
ATOM 638 C CA . THR A 1 80 ? 11.533 2.649 -26.163 1.00 70.50 80 THR A CA 1
ATOM 639 C C . THR A 1 80 ? 11.320 3.878 -27.046 1.00 70.50 80 THR A C 1
ATOM 641 O O . THR A 1 80 ? 11.829 3.906 -28.166 1.00 70.50 80 THR A O 1
ATOM 644 N N . ASP A 1 81 ? 10.624 4.901 -26.544 1.00 61.66 81 ASP A N 1
ATOM 645 C CA . ASP A 1 81 ? 10.032 5.973 -27.360 1.00 61.66 81 ASP A CA 1
ATOM 646 C C . ASP A 1 81 ? 10.966 7.160 -27.649 1.00 61.66 81 ASP A C 1
ATOM 648 O O . ASP A 1 81 ? 10.545 8.158 -28.237 1.00 61.66 81 ASP A O 1
ATOM 652 N N . ILE A 1 82 ? 12.246 7.086 -27.268 1.00 62.59 82 ILE A N 1
ATOM 653 C CA . ILE A 1 82 ? 13.178 8.198 -27.496 1.00 62.59 82 ILE A CA 1
ATOM 654 C C . ILE A 1 82 ? 13.926 8.054 -28.813 1.00 62.59 82 ILE A C 1
ATOM 656 O O . ILE A 1 82 ? 14.810 7.211 -28.973 1.00 62.59 82 ILE A O 1
ATOM 660 N N . ASP A 1 83 ? 13.618 8.974 -29.717 1.00 62.56 83 ASP A N 1
ATOM 661 C CA . ASP A 1 83 ? 14.408 9.286 -30.899 1.00 62.56 83 ASP A CA 1
ATOM 662 C C . ASP A 1 83 ? 15.743 9.937 -30.478 1.00 62.56 83 ASP A C 1
ATOM 664 O O . ASP A 1 83 ? 15.765 11.062 -29.975 1.00 62.56 83 ASP A O 1
ATOM 668 N N . LEU A 1 84 ? 16.856 9.203 -30.619 1.00 58.25 84 LEU A N 1
ATOM 669 C CA . LEU A 1 84 ? 18.197 9.627 -30.177 1.00 58.25 84 LEU A CA 1
ATOM 670 C C . LEU A 1 84 ? 18.777 10.769 -31.028 1.00 58.25 84 LEU A C 1
ATOM 672 O O . LEU A 1 84 ? 19.763 11.381 -30.616 1.00 58.25 84 LEU A O 1
ATOM 676 N N . ASP A 1 85 ? 18.163 11.061 -32.178 1.00 58.94 85 ASP A N 1
ATOM 677 C CA . ASP A 1 85 ? 18.538 12.181 -33.045 1.00 58.94 85 ASP A CA 1
ATOM 678 C C . ASP A 1 85 ? 18.024 13.529 -32.505 1.00 58.94 85 ASP A C 1
ATOM 680 O O . ASP A 1 85 ? 18.460 14.599 -32.939 1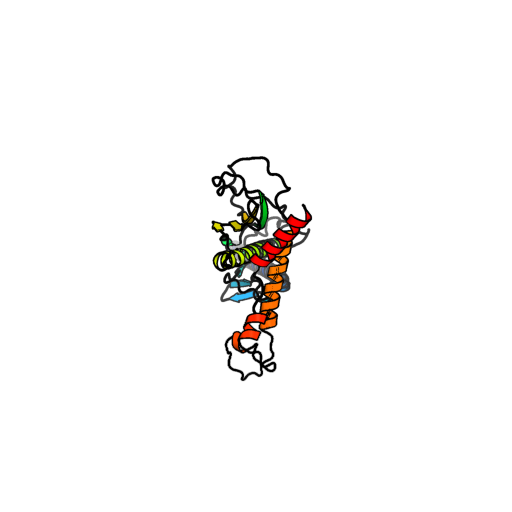.00 58.94 85 ASP A O 1
ATOM 684 N N . LYS A 1 86 ? 17.129 13.501 -31.509 1.00 65.81 86 LYS A N 1
ATOM 685 C CA . LYS A 1 86 ? 16.660 14.685 -30.779 1.00 65.81 86 LYS A CA 1
ATOM 686 C C . LYS A 1 86 ? 17.413 14.809 -29.457 1.00 65.81 86 LYS A C 1
ATOM 688 O O . LYS A 1 86 ? 17.823 13.814 -28.864 1.00 65.81 86 LYS A O 1
ATOM 693 N N . LYS A 1 87 ? 17.587 16.047 -28.970 1.00 62.75 87 LYS A N 1
ATOM 694 C CA . LYS A 1 87 ? 18.150 16.301 -27.631 1.00 62.75 87 LYS A CA 1
ATOM 695 C C . LYS A 1 87 ? 17.405 15.434 -26.613 1.00 62.75 87 LYS A C 1
ATOM 697 O O . LYS A 1 87 ? 16.203 15.616 -26.430 1.00 62.75 87 LYS A O 1
ATOM 702 N N . ILE A 1 88 ? 18.128 14.505 -25.987 1.00 65.56 88 ILE A N 1
ATOM 703 C CA . ILE A 1 88 ? 17.604 13.656 -24.916 1.00 65.56 88 ILE A CA 1
ATOM 704 C C . ILE A 1 88 ? 17.057 14.599 -23.834 1.00 65.56 88 ILE A C 1
ATOM 706 O O . ILE A 1 88 ? 17.811 15.463 -23.377 1.00 65.56 88 ILE A O 1
ATOM 710 N N . PRO A 1 89 ? 15.771 14.492 -23.458 1.00 68.94 89 PRO A N 1
ATOM 711 C CA . PRO A 1 89 ? 15.225 15.279 -22.361 1.00 68.94 89 PRO A CA 1
ATOM 712 C C . PRO A 1 89 ? 16.051 15.059 -21.091 1.00 68.94 89 PRO A C 1
ATOM 714 O O . PRO A 1 89 ? 16.422 13.922 -20.800 1.00 68.94 89 PRO A O 1
ATOM 717 N N . GLU A 1 90 ? 16.315 16.119 -20.323 1.00 65.75 90 GLU A N 1
ATOM 718 C CA . GLU A 1 90 ? 17.057 16.012 -19.052 1.00 65.75 90 GLU A CA 1
ATOM 719 C C . GLU A 1 90 ? 16.382 15.039 -18.067 1.00 65.75 90 GLU A C 1
ATOM 721 O O . GLU A 1 90 ? 17.063 14.371 -17.293 1.00 65.75 90 GLU A O 1
ATOM 726 N N . ASP A 1 91 ? 15.060 14.876 -18.177 1.00 67.81 91 ASP A N 1
ATOM 727 C CA . ASP A 1 91 ? 14.245 13.982 -17.349 1.00 67.81 91 ASP A CA 1
ATOM 728 C C . ASP A 1 91 ? 14.072 12.565 -17.934 1.00 67.81 91 ASP A C 1
ATOM 730 O O . ASP A 1 91 ? 13.200 11.808 -17.496 1.00 67.81 91 ASP A O 1
ATOM 734 N N . TYR A 1 92 ? 14.850 12.180 -18.952 1.00 75.81 92 TYR A N 1
ATOM 735 C CA . TYR A 1 92 ? 14.711 10.852 -19.546 1.00 75.81 92 TYR A CA 1
ATOM 736 C C . TYR A 1 92 ? 15.055 9.738 -18.552 1.00 75.81 92 TYR A C 1
ATOM 738 O O . TYR A 1 92 ? 16.172 9.648 -18.042 1.00 75.81 92 TYR A O 1
ATOM 746 N N . CYS A 1 93 ? 14.108 8.817 -18.370 1.00 79.81 93 CYS A N 1
ATOM 747 C CA . CYS A 1 93 ? 14.331 7.550 -17.694 1.00 79.81 93 CYS A CA 1
ATOM 748 C C . CYS A 1 93 ? 14.124 6.384 -18.682 1.00 79.81 93 CYS A C 1
ATOM 750 O O . CYS A 1 93 ? 13.048 6.287 -19.283 1.00 79.81 93 CYS A O 1
ATOM 752 N N . PRO A 1 94 ? 15.110 5.477 -18.847 1.00 83.88 94 PRO A N 1
ATOM 753 C CA . PRO A 1 94 ? 15.003 4.314 -19.736 1.00 83.88 94 PRO A CA 1
ATOM 754 C C . PRO A 1 94 ? 14.035 3.237 -19.219 1.00 83.88 94 PRO A C 1
ATOM 756 O O . PRO A 1 94 ? 13.731 2.278 -19.930 1.00 83.88 94 PRO A O 1
ATOM 759 N N . LEU A 1 95 ? 13.567 3.375 -17.978 1.00 89.56 95 LEU A N 1
ATOM 760 C CA . LEU A 1 95 ? 12.667 2.458 -17.295 1.00 89.56 95 LEU A CA 1
ATOM 761 C C . LEU A 1 95 ? 11.406 3.215 -16.872 1.00 89.56 95 LEU A C 1
ATOM 763 O O . LEU A 1 95 ? 11.498 4.255 -16.223 1.00 89.56 95 LEU A O 1
ATOM 767 N N . ASP A 1 96 ? 10.238 2.658 -17.181 1.00 90.06 96 ASP A N 1
ATOM 768 C CA . ASP A 1 96 ? 8.960 3.092 -16.611 1.00 90.06 96 ASP A CA 1
ATOM 769 C C . ASP A 1 96 ? 8.298 1.932 -15.855 1.00 90.06 96 ASP A C 1
ATOM 771 O O . ASP A 1 96 ? 8.673 0.764 -15.987 1.00 90.06 96 ASP A O 1
ATOM 775 N N . VAL A 1 97 ? 7.322 2.263 -15.018 1.00 93.81 97 VAL A N 1
ATOM 776 C CA . VAL A 1 97 ? 6.531 1.307 -14.250 1.00 93.81 97 VAL A CA 1
ATOM 777 C C . VAL A 1 97 ? 5.050 1.512 -14.528 1.00 93.81 97 VAL A C 1
ATOM 779 O O . VAL A 1 97 ? 4.517 2.613 -14.379 1.00 93.81 97 VAL A O 1
ATOM 782 N N . GLN A 1 98 ? 4.362 0.440 -14.894 1.00 94.00 98 GLN A N 1
ATOM 783 C CA . GLN A 1 98 ? 2.917 0.428 -15.053 1.00 94.00 98 GLN A CA 1
ATOM 784 C C . GLN A 1 98 ? 2.267 -0.065 -13.765 1.00 94.00 98 GLN A C 1
ATOM 786 O O . GLN A 1 98 ? 2.534 -1.169 -13.283 1.00 94.00 98 GLN A O 1
ATOM 791 N N . ILE A 1 99 ? 1.414 0.786 -13.204 1.00 94.12 99 ILE A N 1
ATOM 792 C CA . ILE A 1 99 ? 0.710 0.547 -11.948 1.00 94.12 99 ILE A CA 1
ATOM 793 C C . ILE A 1 99 ? -0.760 0.263 -12.282 1.00 94.12 99 ILE A C 1
ATOM 795 O O . ILE A 1 99 ? -1.298 0.891 -13.191 1.00 94.12 99 ILE A O 1
ATOM 799 N N . PRO A 1 100 ? -1.420 -0.682 -11.593 1.00 93.00 100 PRO A N 1
ATOM 800 C CA . PRO A 1 100 ? -2.857 -0.886 -11.733 1.00 93.00 100 PRO A CA 1
ATOM 801 C C . PRO A 1 100 ? -3.643 0.404 -11.470 1.00 93.00 100 PRO A C 1
ATOM 803 O O . PRO A 1 100 ? -3.349 1.119 -10.511 1.00 93.00 100 PRO A O 1
ATOM 806 N N . SER A 1 101 ? -4.676 0.669 -12.272 1.00 91.00 101 SER A N 1
ATOM 807 C CA . SER A 1 101 ? -5.475 1.904 -12.204 1.00 91.00 101 SER A CA 1
ATOM 808 C C . SER A 1 101 ? -6.105 2.154 -10.831 1.00 91.00 101 SER A C 1
ATOM 810 O O . SER A 1 101 ? -6.348 3.290 -10.440 1.00 91.00 101 SER A O 1
ATOM 812 N N . ASP A 1 102 ? -6.367 1.099 -10.061 1.00 90.88 102 ASP A N 1
ATOM 813 C CA . ASP A 1 102 ? -6.925 1.222 -8.720 1.00 90.88 102 ASP A CA 1
ATOM 814 C C . ASP A 1 102 ? -5.899 1.740 -7.688 1.00 90.88 102 ASP A C 1
ATOM 816 O O . ASP A 1 102 ? -6.304 2.238 -6.636 1.00 90.88 102 ASP A O 1
ATOM 820 N N . LEU A 1 103 ? -4.597 1.624 -7.968 1.00 92.69 103 LEU A N 1
ATOM 821 C CA . LEU A 1 103 ? -3.496 2.123 -7.137 1.00 92.69 103 LEU A CA 1
ATOM 822 C C . LEU A 1 103 ? -2.893 3.433 -7.664 1.00 92.69 103 LEU A C 1
ATOM 824 O O . LEU A 1 103 ? -1.960 3.962 -7.058 1.00 92.69 103 LEU A O 1
ATOM 828 N N . GLU A 1 104 ? -3.412 3.963 -8.771 1.00 90.75 104 GLU A N 1
ATOM 829 C CA . GLU A 1 104 ? -2.998 5.255 -9.308 1.00 90.75 104 GLU A CA 1
ATOM 830 C C . GLU A 1 104 ? -3.488 6.425 -8.442 1.00 90.75 104 GLU A C 1
ATOM 832 O O . GLU A 1 104 ? -4.462 6.331 -7.692 1.00 90.75 104 GLU A O 1
ATOM 837 N N . GLY A 1 105 ? -2.805 7.565 -8.557 1.00 88.50 105 GLY A N 1
ATOM 838 C CA . GLY A 1 105 ? -3.126 8.773 -7.802 1.00 88.50 105 GLY A CA 1
ATOM 839 C C . GLY A 1 105 ? -2.565 8.768 -6.379 1.00 88.50 105 GLY A C 1
ATOM 840 O O . GLY A 1 105 ? -1.520 8.183 -6.099 1.00 88.50 105 GLY A O 1
ATOM 841 N N . SER A 1 106 ? -3.236 9.481 -5.475 1.00 89.12 106 SER A N 1
ATOM 842 C CA . SER A 1 106 ? -2.833 9.588 -4.069 1.00 89.12 106 SER A CA 1
ATOM 843 C C . SER A 1 106 ? -3.998 9.287 -3.133 1.00 89.12 106 SER A C 1
ATOM 845 O O . SER A 1 106 ? -5.143 9.637 -3.417 1.00 89.12 106 SER A O 1
ATOM 847 N N . ALA A 1 107 ? -3.717 8.631 -2.006 1.00 91.25 107 ALA A N 1
ATOM 848 C CA . ALA A 1 107 ? -4.713 8.373 -0.974 1.00 91.25 107 ALA A CA 1
ATOM 849 C C . ALA A 1 107 ? -4.196 8.717 0.422 1.00 91.25 107 ALA A C 1
ATOM 851 O O . ALA A 1 107 ? -2.994 8.664 0.687 1.00 91.25 107 ALA A O 1
ATOM 852 N N . TYR A 1 108 ? -5.114 9.068 1.314 1.00 91.88 108 TYR A N 1
ATOM 853 C CA . TYR A 1 108 ? -4.837 9.269 2.732 1.00 91.88 108 TYR A CA 1
ATOM 854 C C . TYR A 1 108 ? -6.090 8.975 3.566 1.00 91.88 108 TYR A C 1
ATOM 856 O O . TYR A 1 108 ? -7.216 8.975 3.059 1.00 91.88 108 TYR A O 1
ATOM 864 N N . ILE A 1 109 ? -5.889 8.731 4.861 1.00 92.81 109 ILE A N 1
ATOM 865 C CA . ILE A 1 109 ? -6.973 8.540 5.825 1.00 92.81 109 ILE A CA 1
ATOM 866 C C . ILE A 1 109 ? -7.246 9.867 6.529 1.00 92.81 109 ILE A C 1
ATOM 868 O O . ILE A 1 109 ? -6.370 10.418 7.195 1.00 92.81 109 ILE A O 1
ATOM 872 N N . LYS A 1 110 ? -8.469 10.377 6.399 1.00 90.75 110 LYS A N 1
ATOM 873 C CA . LYS A 1 110 ? -8.955 11.522 7.167 1.00 90.75 110 LYS A CA 1
ATOM 874 C C . LYS A 1 110 ? -9.613 11.032 8.456 1.00 90.75 110 LYS A C 1
ATOM 876 O O . LYS A 1 110 ? -10.442 10.131 8.401 1.00 90.75 110 LYS A O 1
ATOM 881 N N . VAL A 1 111 ? -9.298 11.640 9.596 1.00 91.00 111 VAL A N 1
ATOM 882 C CA . VAL A 1 111 ? -9.955 11.357 10.878 1.00 91.00 111 VAL A CA 1
ATOM 883 C C . VAL A 1 111 ? -10.455 12.669 11.463 1.00 91.00 111 VAL A C 1
ATOM 885 O O . VAL A 1 111 ? -9.668 13.590 11.641 1.00 91.00 111 VAL A O 1
ATOM 888 N N . SER A 1 112 ? -11.741 12.766 11.778 1.00 89.94 112 SER A N 1
ATOM 889 C CA . SER A 1 112 ? -12.338 13.963 12.378 1.00 89.94 112 SER A CA 1
ATOM 890 C C . SER A 1 112 ? -13.323 13.594 13.480 1.00 89.94 112 SER A C 1
ATOM 892 O O . SER A 1 112 ? -13.969 12.549 13.419 1.00 89.94 112 SER A O 1
ATOM 894 N N . ILE A 1 113 ? -13.449 14.458 14.487 1.00 87.25 113 ILE A N 1
ATOM 895 C CA . ILE A 1 113 ? -14.452 14.330 15.550 1.00 87.25 113 ILE A CA 1
ATOM 896 C C . ILE A 1 113 ? -15.381 15.533 15.449 1.00 87.25 113 ILE A C 1
ATOM 898 O O . ILE A 1 113 ? -14.923 16.667 15.536 1.00 87.25 113 ILE A O 1
ATOM 902 N N . GLN A 1 114 ? -16.674 15.281 15.280 1.00 83.62 114 GLN A N 1
ATOM 903 C CA . GLN A 1 114 ? -17.700 16.316 15.191 1.00 83.62 114 GLN A CA 1
ATOM 904 C C . GLN A 1 114 ? -18.707 16.153 16.331 1.00 83.62 114 GLN A C 1
ATOM 906 O O . GLN A 1 114 ? -19.022 15.035 16.744 1.00 83.62 114 GLN A O 1
ATOM 911 N N . LYS A 1 115 ? -19.206 17.275 16.861 1.00 79.25 115 LYS A N 1
ATOM 912 C CA . LYS A 1 115 ? -20.388 17.268 17.733 1.00 79.25 115 LYS A CA 1
ATOM 913 C C . LYS A 1 115 ? -21.602 17.001 16.850 1.00 79.25 115 LYS A C 1
ATOM 915 O O . LYS A 1 115 ? -21.735 17.624 15.802 1.00 79.25 115 LYS A O 1
ATOM 920 N N . GLN A 1 116 ? -22.444 16.061 17.253 1.00 66.50 116 GLN A N 1
ATOM 921 C CA . GLN A 1 116 ? -23.622 15.660 16.498 1.00 66.50 116 GLN A CA 1
ATOM 922 C C . GLN A 1 116 ? -24.573 16.866 16.402 1.00 66.50 116 GLN A C 1
ATOM 924 O O . GLN A 1 116 ? -25.105 17.318 17.415 1.00 66.50 116 GLN A O 1
ATOM 929 N N . ALA A 1 117 ? -24.733 17.424 15.201 1.00 56.06 117 ALA A N 1
ATOM 930 C CA . ALA A 1 117 ? -25.794 18.382 14.913 1.00 56.06 117 ALA A CA 1
ATOM 931 C C . ALA A 1 117 ? -27.135 17.624 14.795 1.00 56.06 117 ALA A C 1
ATOM 933 O O . ALA A 1 117 ? -27.127 16.447 14.426 1.00 56.06 117 ALA A O 1
ATOM 934 N N . PRO A 1 118 ? -28.283 18.253 15.108 1.00 48.66 118 PRO A N 1
ATOM 935 C CA . PRO A 1 118 ? -29.592 17.594 15.071 1.00 48.66 118 PRO A CA 1
ATOM 936 C C . PRO A 1 118 ? -30.073 17.194 13.664 1.00 48.66 118 PRO A C 1
ATOM 938 O O . PRO A 1 118 ? -31.079 16.499 13.563 1.00 48.66 118 PRO A O 1
ATOM 941 N N . ASP A 1 119 ? -29.363 17.569 12.595 1.00 44.50 119 ASP A N 1
ATOM 942 C CA . ASP A 1 119 ? -29.720 17.208 11.223 1.00 44.50 119 ASP A CA 1
ATOM 943 C C . ASP A 1 119 ? -28.876 16.032 10.710 1.00 44.50 119 ASP A C 1
ATOM 945 O O . ASP A 1 119 ? -27.700 16.153 10.373 1.00 44.50 119 ASP A O 1
ATOM 949 N N . ILE A 1 120 ? -29.509 14.864 10.631 1.00 49.81 120 ILE A N 1
ATOM 950 C CA . ILE A 1 120 ? -28.952 13.607 10.096 1.00 49.81 120 ILE A CA 1
ATOM 951 C C . ILE A 1 120 ? -28.817 13.660 8.549 1.00 49.81 120 ILE A C 1
ATOM 953 O O . ILE A 1 120 ? -28.339 12.715 7.921 1.00 49.81 120 ILE A O 1
ATOM 957 N N . GLY A 1 121 ? -29.206 14.775 7.920 1.00 42.41 121 GLY A N 1
ATOM 958 C CA . GLY A 1 121 ? -29.327 14.931 6.468 1.00 42.41 121 GLY A CA 1
ATOM 959 C C . GLY A 1 121 ? -28.029 15.129 5.676 1.00 42.41 121 GLY A C 1
ATOM 960 O O . GLY A 1 121 ? -28.053 14.918 4.467 1.00 42.41 121 GLY A O 1
ATOM 961 N N . ASP A 1 122 ? -26.898 15.473 6.303 1.00 42.59 122 ASP A N 1
ATOM 962 C CA . ASP A 1 122 ? -25.664 15.843 5.576 1.00 42.59 122 ASP A CA 1
ATOM 963 C C . ASP A 1 122 ? -24.550 14.775 5.646 1.00 42.59 122 ASP A C 1
ATOM 965 O O . ASP A 1 122 ? -23.355 15.054 5.694 1.00 42.59 122 ASP A O 1
ATOM 969 N N . ILE A 1 123 ? -24.937 13.494 5.631 1.00 46.78 123 ILE A N 1
ATOM 970 C CA . ILE A 1 123 ? -24.021 12.331 5.547 1.00 46.78 123 ILE A CA 1
ATOM 971 C C . ILE A 1 123 ? -23.413 12.168 4.125 1.00 46.78 123 ILE A C 1
ATOM 973 O O . ILE A 1 123 ? -22.695 11.211 3.831 1.00 46.78 123 ILE A O 1
ATOM 977 N N . GLY A 1 124 ? -23.685 13.100 3.203 1.00 38.81 124 GLY A N 1
ATOM 978 C CA . GLY A 1 124 ? -23.435 12.928 1.767 1.00 38.81 124 GLY A CA 1
ATOM 979 C C . GLY A 1 124 ? -22.198 13.609 1.174 1.00 38.81 124 GLY A C 1
ATOM 980 O O . GLY A 1 124 ? -21.769 13.211 0.089 1.00 38.81 124 GLY A O 1
ATOM 981 N N . THR A 1 125 ? -21.607 14.612 1.823 1.00 36.78 125 THR A N 1
ATOM 982 C CA . THR A 1 125 ? -20.682 15.557 1.165 1.00 36.78 125 THR A CA 1
ATOM 983 C C . THR A 1 125 ? -19.263 15.471 1.729 1.00 36.78 125 THR A C 1
ATOM 985 O O . THR A 1 125 ? -18.768 16.323 2.465 1.00 36.78 125 THR A O 1
ATOM 988 N N . VAL A 1 126 ? -18.533 14.420 1.342 1.00 41.94 126 VAL A N 1
ATOM 989 C CA . VAL A 1 126 ? -17.091 14.352 1.622 1.00 41.94 126 VAL A CA 1
ATOM 990 C C . VAL A 1 126 ? -16.348 15.246 0.630 1.00 41.94 126 VAL A C 1
ATOM 992 O O . VAL A 1 126 ? -16.021 14.837 -0.482 1.00 41.94 126 VAL A O 1
ATOM 995 N N . ASN A 1 127 ? -16.035 16.469 1.051 1.00 39.16 127 ASN A N 1
ATOM 996 C CA . ASN A 1 127 ? -15.071 17.307 0.348 1.00 39.16 127 ASN A CA 1
ATOM 997 C C . ASN A 1 127 ? -13.667 16.683 0.480 1.00 39.16 127 ASN A C 1
ATOM 999 O O . ASN A 1 127 ? -13.103 16.611 1.574 1.00 39.16 127 ASN A O 1
ATOM 1003 N N . LEU A 1 128 ? -13.118 16.194 -0.635 1.00 44.47 128 LEU A N 1
ATOM 1004 C CA . LEU A 1 128 ? -11.775 15.610 -0.735 1.00 44.47 128 LEU A CA 1
ATOM 1005 C C . LEU A 1 128 ? -10.719 16.683 -0.417 1.00 44.47 128 LEU A C 1
ATOM 1007 O O . LEU A 1 128 ? -10.523 17.618 -1.194 1.00 44.47 128 LEU A O 1
ATOM 1011 N N . PHE A 1 129 ? -10.030 16.558 0.720 1.00 43.97 129 PHE A N 1
ATOM 1012 C CA . PHE A 1 129 ? -8.927 17.456 1.066 1.00 43.97 129 PHE A CA 1
ATOM 1013 C C . PHE A 1 129 ? -7.716 17.105 0.197 1.00 43.97 129 PHE A C 1
ATOM 1015 O O . PHE A 1 129 ? -7.405 15.941 -0.043 1.00 43.97 129 PHE A O 1
ATOM 1022 N N . LYS A 1 130 ? -6.985 18.116 -0.269 1.00 45.56 130 LYS A N 1
ATOM 1023 C CA . LYS A 1 130 ? -5.677 17.904 -0.895 1.00 45.56 130 LYS A CA 1
ATOM 1024 C C . LYS A 1 130 ? -4.617 17.986 0.198 1.00 45.56 130 LYS A C 1
ATOM 1026 O O . LYS A 1 130 ? -4.309 19.074 0.677 1.00 45.56 130 LYS A O 1
ATOM 1031 N N . ARG A 1 131 ? -4.051 16.844 0.603 1.00 51.16 131 ARG A N 1
ATOM 1032 C CA . ARG A 1 131 ? -2.795 16.837 1.370 1.00 51.16 131 ARG A CA 1
ATOM 1033 C C . ARG A 1 131 ? -1.684 17.422 0.478 1.00 51.16 131 ARG A C 1
ATOM 1035 O O . ARG A 1 131 ? -1.594 17.019 -0.683 1.00 51.16 131 ARG A O 1
ATOM 1042 N N . PRO A 1 132 ? -0.818 18.319 0.987 1.00 46.94 132 PRO A N 1
ATOM 1043 C CA . PRO A 1 132 ? 0.404 18.688 0.287 1.00 46.94 132 PRO A CA 1
ATOM 1044 C C . PRO A 1 132 ? 1.240 17.425 0.079 1.00 46.94 132 PRO A C 1
ATOM 1046 O O . PRO A 1 132 ? 1.655 16.784 1.046 1.00 46.94 132 PRO A O 1
ATOM 1049 N N . MET A 1 133 ? 1.430 17.029 -1.178 1.00 52.91 133 MET A N 1
ATOM 1050 C CA . MET A 1 133 ? 2.292 15.901 -1.517 1.00 52.91 133 MET A CA 1
ATOM 1051 C C . MET A 1 133 ? 3.696 16.178 -0.960 1.00 52.91 133 MET A C 1
ATOM 1053 O O . MET A 1 133 ? 4.187 17.303 -1.125 1.00 52.91 133 MET A O 1
ATOM 1057 N N . PRO A 1 134 ? 4.358 15.204 -0.311 1.00 52.06 134 PRO A N 1
ATOM 1058 C CA . PRO A 1 134 ? 5.775 15.343 -0.018 1.00 52.06 134 PRO A CA 1
ATOM 1059 C C . PRO A 1 134 ? 6.492 15.608 -1.345 1.00 52.06 134 PRO A C 1
ATOM 1061 O O . PRO A 1 134 ? 6.354 14.842 -2.299 1.00 52.06 134 PRO A O 1
ATOM 1064 N N . LYS A 1 135 ? 7.182 16.750 -1.438 1.00 51.66 135 LYS A N 1
ATOM 1065 C CA . LYS A 1 135 ? 7.932 17.117 -2.642 1.00 51.66 135 LYS A CA 1
ATOM 1066 C C . LYS A 1 135 ? 8.958 16.015 -2.909 1.00 51.66 135 LYS A C 1
ATOM 1068 O O . LYS A 1 135 ? 9.642 15.587 -1.977 1.00 51.66 135 LYS A O 1
ATOM 1073 N N . SER A 1 136 ? 9.040 15.555 -4.158 1.00 55.03 136 SER A N 1
ATOM 1074 C CA . SER A 1 136 ? 10.049 14.581 -4.576 1.00 55.03 136 SER A CA 1
ATOM 1075 C C . SER A 1 136 ? 11.426 15.077 -4.148 1.00 55.03 136 SER A C 1
ATOM 1077 O O . SER A 1 136 ? 11.751 16.254 -4.346 1.00 55.03 136 SER A O 1
ATOM 1079 N N . LYS A 1 137 ? 12.234 14.200 -3.547 1.00 58.25 137 LYS A N 1
ATOM 1080 C CA . LYS A 1 137 ? 13.622 14.550 -3.247 1.00 58.25 137 LYS A CA 1
ATOM 1081 C C . LYS A 1 137 ? 14.311 14.902 -4.575 1.00 58.25 137 LYS A C 1
ATOM 1083 O O . LYS A 1 137 ? 14.146 14.154 -5.540 1.00 58.25 137 LYS A O 1
ATOM 1088 N N . PRO A 1 138 ? 15.048 16.020 -4.666 1.00 52.94 138 PRO A N 1
ATOM 1089 C CA . PRO A 1 138 ? 15.760 16.360 -5.892 1.00 52.94 138 PRO A CA 1
ATOM 1090 C C . PRO A 1 138 ? 16.716 15.213 -6.253 1.00 52.94 138 PRO A C 1
ATOM 1092 O O . PRO A 1 138 ? 17.507 14.779 -5.417 1.00 52.94 138 PRO A O 1
ATOM 1095 N N . GLY A 1 139 ? 16.582 14.680 -7.470 1.00 61.91 139 GLY A N 1
ATOM 1096 C CA . GLY A 1 139 ? 17.377 13.555 -7.973 1.00 61.91 139 GLY A CA 1
ATOM 1097 C C . GLY A 1 139 ? 16.808 12.149 -7.728 1.00 61.91 139 GLY A C 1
ATOM 1098 O O . GLY A 1 139 ? 17.449 11.181 -8.131 1.00 61.91 139 GLY A O 1
ATOM 1099 N N . SER A 1 140 ? 15.632 11.985 -7.102 1.00 67.25 140 SER A N 1
ATOM 1100 C CA . SER A 1 140 ? 14.992 10.661 -7.030 1.00 67.25 140 SER A CA 1
ATOM 1101 C C . SER A 1 140 ? 14.381 10.277 -8.383 1.00 67.25 140 SER A C 1
ATOM 1103 O O . SER A 1 140 ? 13.676 11.105 -8.965 1.00 67.25 140 SER A O 1
ATOM 1105 N N . PRO A 1 141 ? 14.577 9.040 -8.872 1.00 76.06 141 PRO A N 1
ATOM 1106 C CA . PRO A 1 141 ? 14.016 8.624 -10.151 1.00 76.06 141 PRO A CA 1
ATOM 1107 C C . PRO A 1 141 ? 12.482 8.667 -10.123 1.00 76.06 141 PRO A C 1
ATOM 1109 O O . PRO A 1 141 ? 11.862 8.345 -9.109 1.00 76.06 141 PRO A O 1
ATOM 1112 N N . HIS A 1 142 ? 11.859 9.042 -11.245 1.00 82.88 142 HIS A N 1
ATOM 1113 C CA . HIS A 1 142 ? 10.405 9.237 -11.344 1.00 82.88 142 HIS A CA 1
ATOM 1114 C C . HIS A 1 142 ? 9.603 7.999 -10.906 1.00 82.88 142 HIS A C 1
ATOM 1116 O O . HIS A 1 142 ? 8.599 8.113 -10.197 1.00 82.88 142 HIS A O 1
ATOM 1122 N N . TRP A 1 143 ? 10.088 6.806 -11.266 1.00 89.25 143 TRP A N 1
ATOM 1123 C CA . TRP A 1 143 ? 9.470 5.541 -10.878 1.00 89.25 143 TRP A CA 1
ATOM 1124 C C . TRP A 1 143 ? 9.451 5.342 -9.354 1.00 89.25 143 TRP A C 1
ATOM 1126 O O . TRP A 1 143 ? 8.489 4.781 -8.843 1.00 89.25 143 TRP A O 1
ATOM 1136 N N . GLN A 1 144 ? 10.437 5.846 -8.601 1.00 90.69 144 GLN A N 1
ATOM 1137 C CA . GLN A 1 144 ? 10.490 5.675 -7.143 1.00 90.69 144 GLN A CA 1
ATOM 1138 C C . GLN A 1 144 ? 9.317 6.383 -6.472 1.00 90.69 144 GLN A C 1
ATOM 1140 O O . GLN A 1 144 ? 8.576 5.762 -5.714 1.00 90.69 144 GLN A O 1
ATOM 1145 N N . THR A 1 145 ? 9.104 7.663 -6.791 1.00 89.56 145 THR A N 1
ATOM 1146 C CA . THR A 1 145 ? 7.979 8.426 -6.236 1.00 89.56 145 THR A CA 1
ATOM 1147 C C . THR A 1 145 ? 6.644 7.805 -6.643 1.00 89.56 145 THR A C 1
ATOM 1149 O O . THR A 1 145 ? 5.756 7.677 -5.806 1.00 89.56 145 THR A O 1
ATOM 1152 N N . LYS A 1 146 ? 6.518 7.355 -7.899 1.00 91.44 146 LYS A N 1
ATOM 1153 C CA . LYS A 1 146 ? 5.307 6.704 -8.422 1.00 91.44 146 LYS A CA 1
ATOM 1154 C C . LYS A 1 146 ? 4.970 5.408 -7.662 1.00 91.44 146 LYS A C 1
ATOM 1156 O O . LYS A 1 146 ? 3.813 5.182 -7.304 1.00 91.44 146 LYS A O 1
ATOM 1161 N N . LEU A 1 147 ? 5.974 4.577 -7.369 1.00 94.50 147 LEU A N 1
ATOM 1162 C CA . LEU A 1 147 ? 5.797 3.343 -6.596 1.00 94.50 147 LEU A CA 1
ATOM 1163 C C . LEU A 1 147 ? 5.516 3.621 -5.112 1.00 94.50 147 LEU A C 1
ATOM 1165 O O . LEU A 1 147 ? 4.636 2.983 -4.540 1.00 94.50 147 LEU A O 1
ATOM 1169 N N . GLU A 1 148 ? 6.191 4.595 -4.496 1.00 93.06 148 GLU A N 1
ATOM 1170 C CA . GLU A 1 148 ? 5.928 5.011 -3.108 1.00 93.06 148 GLU A CA 1
ATOM 1171 C C . GLU A 1 148 ? 4.489 5.514 -2.930 1.00 93.06 148 GLU A C 1
ATOM 1173 O O . GLU A 1 148 ? 3.808 5.137 -1.972 1.00 93.06 148 GLU A O 1
ATOM 1178 N N . THR A 1 149 ? 3.984 6.318 -3.874 1.00 92.75 149 THR A N 1
ATOM 1179 C CA . THR A 1 149 ? 2.595 6.792 -3.836 1.00 92.75 149 THR A CA 1
ATOM 1180 C C . THR A 1 149 ? 1.601 5.645 -3.969 1.00 92.75 149 THR A C 1
ATOM 1182 O O . THR A 1 149 ? 0.655 5.572 -3.184 1.00 92.75 149 THR A O 1
ATOM 1185 N N . ALA A 1 150 ? 1.838 4.711 -4.894 1.00 95.06 150 ALA A N 1
ATOM 1186 C CA . ALA A 1 150 ? 0.963 3.558 -5.093 1.00 95.06 150 ALA A CA 1
ATOM 1187 C C . ALA A 1 150 ? 0.984 2.598 -3.894 1.00 95.06 150 ALA A C 1
ATOM 1189 O O . ALA A 1 150 ? -0.054 2.078 -3.479 1.00 95.06 150 ALA A O 1
ATOM 1190 N N . GLN A 1 151 ? 2.153 2.407 -3.279 1.00 94.75 151 GLN A N 1
ATOM 1191 C CA . GLN A 1 151 ? 2.282 1.636 -2.049 1.00 94.75 151 GLN A CA 1
ATOM 1192 C C . GLN A 1 151 ? 1.505 2.287 -0.892 1.00 94.75 151 GLN A C 1
ATOM 1194 O O . GLN A 1 151 ? 0.822 1.597 -0.133 1.00 94.75 151 GLN A O 1
ATOM 1199 N N 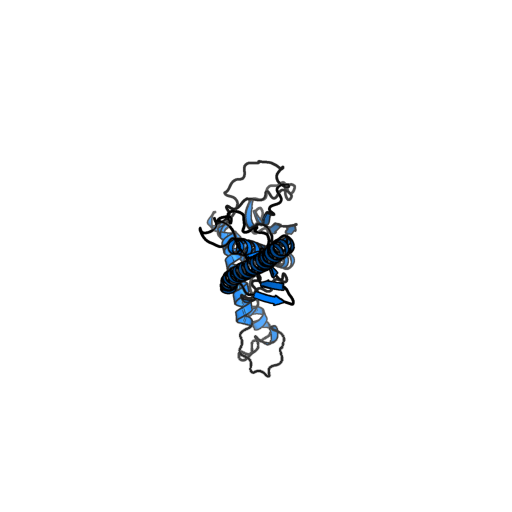. ASN A 1 152 ? 1.539 3.617 -0.780 1.00 94.19 152 ASN A N 1
ATOM 1200 C CA . ASN A 1 152 ? 0.740 4.338 0.207 1.00 94.19 152 ASN A CA 1
ATOM 1201 C C . ASN A 1 152 ? -0.775 4.213 -0.056 1.00 94.19 152 ASN A C 1
ATOM 1203 O O . ASN A 1 152 ? -1.547 4.048 0.891 1.00 94.19 152 ASN A O 1
ATOM 1207 N N . VAL A 1 153 ? -1.214 4.223 -1.323 1.00 95.19 153 VAL A N 1
ATOM 1208 C CA . VAL A 1 153 ? -2.617 3.936 -1.681 1.00 95.19 153 VAL A CA 1
ATOM 1209 C C . VAL A 1 153 ? -3.023 2.547 -1.193 1.00 95.19 153 VAL A C 1
ATOM 1211 O O . VAL A 1 153 ? -4.068 2.396 -0.557 1.00 95.19 153 VAL A O 1
ATOM 1214 N N . LEU A 1 154 ? -2.173 1.546 -1.426 1.00 95.25 154 LEU A N 1
ATOM 1215 C CA . LEU A 1 154 ? -2.401 0.178 -0.973 1.00 95.25 154 LEU A CA 1
ATOM 1216 C C . LEU A 1 154 ? -2.538 0.093 0.556 1.00 95.25 154 LEU A C 1
ATOM 1218 O O . LEU A 1 154 ? -3.472 -0.543 1.046 1.00 95.25 154 LEU A O 1
ATOM 1222 N N . LEU A 1 155 ? -1.662 0.776 1.303 1.00 95.19 155 LEU A N 1
ATOM 1223 C CA . LEU A 1 155 ? -1.716 0.829 2.768 1.00 95.19 155 LEU A CA 1
ATOM 1224 C C . LEU A 1 155 ? -3.010 1.477 3.272 1.00 95.19 155 LEU A C 1
ATOM 1226 O O . LEU A 1 155 ? -3.653 0.955 4.180 1.00 95.19 155 LEU A O 1
ATOM 1230 N N . CYS A 1 156 ? -3.422 2.597 2.675 1.00 95.56 156 CYS A N 1
ATOM 1231 C CA . CYS A 1 156 ? -4.661 3.277 3.053 1.00 95.56 156 CYS A CA 1
ATOM 1232 C C . CYS A 1 156 ? -5.887 2.387 2.805 1.00 95.56 156 CYS A C 1
ATOM 1234 O O . CYS A 1 156 ? -6.777 2.313 3.655 1.00 95.56 156 CYS A O 1
ATOM 1236 N N . LYS A 1 157 ? -5.919 1.665 1.675 1.00 95.31 157 LYS A N 1
ATOM 1237 C CA . LYS A 1 157 ? -6.965 0.672 1.391 1.00 95.31 157 LYS A CA 1
ATOM 1238 C C . LYS A 1 157 ? -6.972 -0.457 2.420 1.00 95.31 157 LYS A C 1
ATOM 1240 O O . LYS A 1 157 ? -8.048 -0.868 2.846 1.00 95.31 157 LYS A O 1
ATOM 1245 N N . GLU A 1 158 ? -5.804 -0.940 2.840 1.00 95.94 158 GLU A N 1
ATOM 1246 C CA . GLU A 1 158 ? -5.691 -1.980 3.867 1.00 95.94 158 GLU A CA 1
ATOM 1247 C C . GLU A 1 158 ? -6.229 -1.510 5.222 1.00 95.94 158 GLU A C 1
ATOM 1249 O O . GLU A 1 158 ? -7.086 -2.186 5.798 1.00 95.94 158 GLU A O 1
ATOM 1254 N N . ILE A 1 159 ? -5.775 -0.342 5.698 1.00 95.75 159 ILE A N 1
ATOM 1255 C CA . ILE A 1 159 ? -6.241 0.269 6.952 1.00 95.75 159 ILE A CA 1
ATOM 1256 C C . ILE A 1 159 ? -7.763 0.402 6.918 1.00 95.75 159 ILE A C 1
ATOM 1258 O O . ILE A 1 159 ? -8.447 -0.063 7.829 1.00 95.75 159 ILE A O 1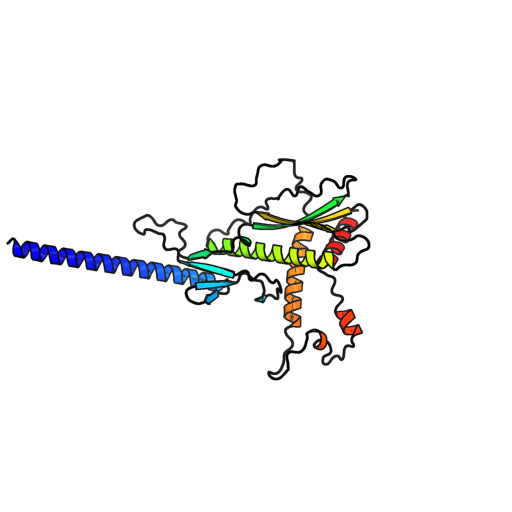
ATOM 1262 N N . PHE A 1 160 ? -8.303 0.999 5.852 1.00 96.00 160 PHE A N 1
ATOM 1263 C CA . PHE A 1 160 ? -9.739 1.218 5.731 1.00 96.00 160 PHE A CA 1
ATOM 1264 C C . PHE A 1 160 ? -10.510 -0.103 5.691 1.00 96.00 160 PHE A C 1
ATOM 1266 O O . PHE A 1 160 ? -11.455 -0.277 6.452 1.00 96.00 160 PHE A O 1
ATOM 1273 N N . ALA A 1 161 ? -10.070 -1.075 4.887 1.00 94.94 161 ALA A N 1
ATOM 1274 C CA . ALA A 1 161 ? -10.720 -2.378 4.807 1.00 94.94 161 ALA A CA 1
ATOM 1275 C C . ALA A 1 161 ? -10.703 -3.122 6.150 1.00 94.94 161 ALA A C 1
ATOM 1277 O O . ALA A 1 161 ? -11.666 -3.816 6.475 1.00 94.94 161 ALA A O 1
ATOM 1278 N N . GLN A 1 162 ? -9.625 -3.005 6.932 1.00 94.06 162 GLN A N 1
ATOM 1279 C CA . GLN A 1 162 ? -9.568 -3.580 8.273 1.00 94.06 162 GLN A CA 1
ATOM 1280 C C . GLN A 1 162 ? -10.547 -2.895 9.225 1.00 94.06 162 GLN A C 1
ATOM 1282 O O . GLN A 1 162 ? -11.345 -3.586 9.855 1.00 94.06 162 GLN A O 1
ATOM 1287 N N . LEU A 1 163 ? -10.552 -1.562 9.265 1.00 95.00 163 LEU A N 1
ATOM 1288 C CA . LEU A 1 163 ? -11.498 -0.799 10.076 1.00 95.00 163 LEU A CA 1
ATOM 1289 C C . LEU A 1 163 ? -12.954 -1.106 9.698 1.00 95.00 163 LEU A C 1
ATOM 1291 O O . LEU A 1 163 ? -13.784 -1.274 10.585 1.00 95.00 163 LEU A O 1
ATOM 1295 N N . SER A 1 164 ? -13.272 -1.226 8.405 1.00 94.75 164 SER A N 1
ATOM 1296 C CA . SER A 1 164 ? -14.623 -1.560 7.939 1.00 94.75 164 SER A CA 1
ATOM 1297 C C . SER A 1 164 ? -15.057 -2.951 8.392 1.00 94.75 164 SER A C 1
ATOM 1299 O O . SER A 1 164 ? -16.191 -3.121 8.829 1.00 94.75 164 SER A O 1
ATOM 1301 N N . ARG A 1 165 ? -14.167 -3.952 8.313 1.00 92.94 165 ARG A N 1
ATOM 1302 C CA . ARG A 1 165 ? -14.469 -5.307 8.803 1.00 92.94 165 ARG A CA 1
ATOM 1303 C C . ARG A 1 165 ? -14.724 -5.308 10.305 1.00 92.94 165 ARG A C 1
ATOM 1305 O O . ARG A 1 165 ? -15.689 -5.919 10.749 1.00 92.94 165 ARG A O 1
ATOM 1312 N N . GLU A 1 166 ? -13.884 -4.618 11.070 1.00 92.50 166 GLU A N 1
ATOM 1313 C CA . GLU A 1 166 ? -14.027 -4.530 12.523 1.00 92.50 166 GLU A CA 1
ATOM 1314 C C . GLU A 1 166 ? -15.296 -3.766 12.927 1.00 92.50 166 GLU A C 1
ATOM 1316 O O . GLU A 1 166 ? -16.018 -4.221 13.809 1.00 92.50 166 GLU A O 1
ATOM 1321 N N . ALA A 1 167 ? -15.638 -2.674 12.234 1.00 91.75 167 ALA A N 1
ATOM 1322 C CA . ALA A 1 167 ? -16.859 -1.900 12.478 1.00 91.75 167 ALA A CA 1
ATOM 1323 C C . ALA A 1 167 ? -18.133 -2.755 12.416 1.00 91.75 167 ALA A C 1
ATOM 1325 O O . ALA A 1 167 ? -19.042 -2.554 13.214 1.00 91.75 167 ALA A O 1
ATOM 1326 N N . VAL A 1 168 ? -18.185 -3.720 11.493 1.00 90.62 168 VAL A N 1
ATOM 1327 C CA . VAL A 1 168 ? -19.330 -4.631 11.331 1.00 90.62 168 VAL A CA 1
ATOM 1328 C C . VAL A 1 168 ? -19.329 -5.754 12.379 1.00 90.62 168 VAL A C 1
ATOM 1330 O O . VAL A 1 168 ? -20.382 -6.292 12.711 1.00 90.62 168 VAL A O 1
ATOM 1333 N N . GLN A 1 169 ? -18.159 -6.135 12.896 1.00 88.25 169 GLN A N 1
ATOM 1334 C CA . GLN A 1 169 ? -18.009 -7.255 13.832 1.00 88.25 169 GLN A CA 1
ATOM 1335 C C . GLN A 1 169 ? -18.169 -6.847 15.301 1.00 88.25 169 GLN A C 1
ATOM 1337 O O . GLN A 1 169 ? -18.623 -7.657 16.113 1.00 88.25 169 GLN A O 1
ATOM 1342 N N . ILE A 1 170 ? -17.790 -5.616 15.653 1.00 87.25 170 ILE A N 1
ATOM 1343 C CA . ILE A 1 170 ? -17.863 -5.108 17.025 1.00 87.25 170 ILE A CA 1
ATOM 1344 C C . ILE A 1 170 ? -19.329 -4.940 17.434 1.00 87.25 170 ILE A C 1
ATOM 1346 O O . ILE A 1 170 ? -20.094 -4.204 16.812 1.00 87.25 170 ILE A O 1
ATOM 1350 N N . LYS A 1 171 ? -19.713 -5.600 18.530 1.00 81.94 171 LYS A N 1
ATOM 1351 C CA . LYS A 1 171 ? -21.028 -5.442 19.159 1.00 81.94 171 LYS A CA 1
ATOM 1352 C C . LYS A 1 171 ? -20.970 -4.300 20.170 1.00 81.94 171 LYS A C 1
ATOM 1354 O O . LYS A 1 171 ? -20.560 -4.496 21.310 1.00 81.94 171 LYS A O 1
ATOM 1359 N N . SER A 1 172 ? -21.374 -3.111 19.749 1.00 80.38 172 SER A N 1
ATOM 1360 C CA . SER A 1 172 ? -21.468 -1.917 20.591 1.00 80.38 172 SER A CA 1
ATOM 1361 C C . SER A 1 172 ? -22.930 -1.514 20.810 1.00 80.38 172 SER A C 1
ATOM 1363 O O . SER A 1 172 ? -23.806 -1.852 20.018 1.00 80.38 172 SER A O 1
ATOM 1365 N N . GLN A 1 173 ? -23.205 -0.793 21.904 1.00 77.75 173 GLN A N 1
ATOM 1366 C CA . GLN A 1 173 ? -24.553 -0.289 22.212 1.00 77.75 173 GLN A CA 1
ATOM 1367 C C . GLN A 1 173 ? -25.089 0.628 21.102 1.00 77.75 173 GLN A C 1
ATOM 1369 O O . GLN A 1 173 ? -26.283 0.624 20.818 1.00 77.75 173 GLN A O 1
ATOM 1374 N N . ILE A 1 174 ? -24.195 1.397 20.474 1.00 81.25 174 ILE A N 1
ATOM 1375 C CA . ILE A 1 174 ? -24.484 2.197 19.288 1.00 81.25 174 ILE A CA 1
ATOM 1376 C C . ILE A 1 174 ? -23.673 1.607 18.133 1.00 81.25 174 ILE A C 1
ATOM 1378 O O . ILE A 1 174 ? -22.442 1.667 18.196 1.00 81.25 174 ILE A O 1
ATOM 1382 N N . PRO A 1 175 ? -24.326 1.064 17.092 1.00 85.12 175 PRO A N 1
ATOM 1383 C CA . PRO A 1 175 ? -23.634 0.383 16.010 1.00 85.12 175 PRO A CA 1
ATOM 1384 C C . PRO A 1 175 ? -22.734 1.343 15.229 1.00 85.12 175 PRO A C 1
ATOM 1386 O O . PRO A 1 175 ? -23.069 2.507 14.996 1.00 85.12 175 PRO A O 1
ATOM 1389 N N . HIS A 1 176 ? -21.589 0.832 14.787 1.00 89.62 176 HIS A N 1
ATOM 1390 C CA . HIS A 1 176 ? -20.720 1.550 13.864 1.00 89.62 176 HIS A CA 1
ATOM 1391 C C . HIS A 1 176 ? -21.314 1.497 12.454 1.00 89.62 176 HIS A C 1
ATOM 1393 O O . HIS A 1 176 ? -21.785 0.455 12.002 1.00 89.62 176 HIS A O 1
ATOM 1399 N N . ILE A 1 177 ? -21.284 2.622 11.749 1.00 88.44 177 ILE A N 1
ATOM 1400 C CA . ILE A 1 177 ? -21.881 2.760 10.420 1.00 88.44 177 ILE A CA 1
ATOM 1401 C C . ILE A 1 177 ? -20.756 2.841 9.391 1.00 88.44 177 ILE A C 1
ATOM 1403 O O . ILE A 1 177 ? -19.853 3.665 9.518 1.00 88.44 177 ILE A O 1
ATOM 1407 N N . VAL A 1 178 ? -20.811 2.005 8.354 1.00 89.88 178 VAL A N 1
ATOM 1408 C CA . VAL A 1 178 ? -19.866 2.038 7.227 1.00 89.88 178 VAL A CA 1
ATOM 1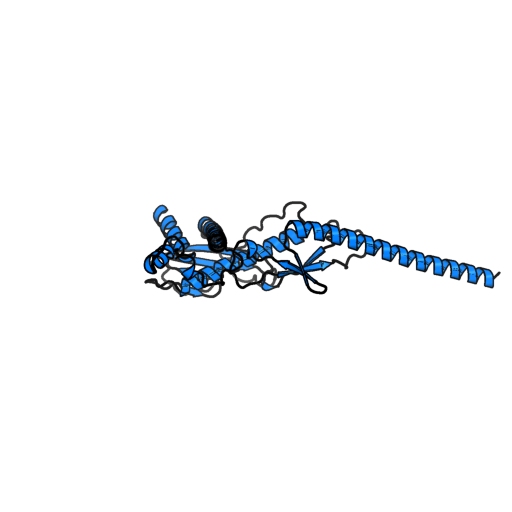409 C C . VAL A 1 178 ? -20.632 2.421 5.968 1.00 89.88 178 VAL A C 1
ATOM 1411 O O . VAL A 1 178 ? -21.488 1.670 5.509 1.00 89.88 178 VAL A O 1
ATOM 1414 N N . VAL A 1 179 ? -20.336 3.592 5.407 1.00 87.69 179 VAL A N 1
ATOM 1415 C CA . VAL A 1 179 ? -20.988 4.112 4.198 1.00 87.69 179 VAL A CA 1
ATOM 1416 C C . VAL A 1 179 ? -19.915 4.547 3.208 1.00 87.69 179 VAL A C 1
ATOM 1418 O O . VAL A 1 179 ? -19.160 5.483 3.464 1.00 87.69 179 VAL A O 1
ATOM 1421 N N . LYS A 1 180 ? -19.859 3.882 2.046 1.00 87.12 180 LYS A N 1
ATOM 1422 C CA . LYS A 1 180 ? -18.882 4.150 0.974 1.00 87.12 180 LYS A CA 1
ATOM 1423 C C . LYS A 1 180 ? -17.439 4.162 1.512 1.00 87.12 180 LYS A C 1
ATOM 1425 O O . LYS A 1 180 ? -16.928 3.131 1.934 1.00 87.12 180 LYS A O 1
ATOM 1430 N N . ASN A 1 181 ? -16.812 5.338 1.522 1.00 89.50 181 ASN A N 1
ATOM 1431 C CA . ASN A 1 181 ? -15.439 5.571 1.955 1.00 89.50 181 ASN A CA 1
ATOM 1432 C C . ASN A 1 181 ? -15.375 6.186 3.359 1.00 89.50 181 ASN A C 1
ATOM 1434 O O . ASN A 1 181 ? -14.397 6.853 3.684 1.00 89.50 181 ASN A O 1
ATOM 1438 N N . GLN A 1 182 ? -16.413 6.021 4.180 1.00 91.25 182 GLN A N 1
ATOM 1439 C CA . GLN A 1 182 ? -16.495 6.599 5.514 1.00 91.25 182 GLN A CA 1
ATOM 1440 C C . GLN A 1 182 ? -16.966 5.569 6.540 1.00 91.25 182 GLN A C 1
ATOM 1442 O O . GLN A 1 182 ? -17.878 4.780 6.296 1.00 91.25 182 GLN A O 1
ATOM 1447 N N . ILE A 1 183 ? -16.336 5.604 7.709 1.00 92.88 183 ILE A N 1
ATOM 1448 C CA . ILE A 1 183 ? -16.700 4.841 8.896 1.00 92.88 183 ILE A CA 1
ATOM 1449 C C . ILE A 1 183 ? -17.054 5.846 9.979 1.00 92.88 183 ILE A C 1
ATOM 1451 O O . ILE A 1 183 ? -16.271 6.740 10.300 1.00 92.88 183 ILE A O 1
ATOM 1455 N N . ILE A 1 184 ? -18.243 5.687 10.533 1.00 91.31 184 ILE A N 1
ATOM 1456 C CA . ILE A 1 184 ? -18.813 6.536 11.561 1.00 91.31 184 ILE A CA 1
ATOM 1457 C C . ILE A 1 184 ? -18.934 5.709 12.839 1.00 91.31 184 ILE A C 1
ATOM 1459 O O . ILE A 1 184 ? -19.528 4.632 12.855 1.00 91.31 184 ILE A O 1
ATOM 1463 N N . SER A 1 185 ? -18.380 6.233 13.925 1.00 90.50 185 SER A N 1
ATOM 1464 C CA . SER A 1 185 ? -18.473 5.653 15.262 1.00 90.50 185 SER A CA 1
ATOM 1465 C C . SER A 1 185 ? -18.861 6.729 16.269 1.00 90.50 185 SER A C 1
ATOM 1467 O O . SER A 1 185 ? -18.509 7.893 16.098 1.00 90.50 185 SER A O 1
ATOM 1469 N N . GLN A 1 186 ? -19.576 6.357 17.328 1.00 87.94 186 GLN A N 1
ATOM 1470 C CA . GLN A 1 186 ? -19.973 7.282 18.388 1.00 87.94 186 GLN A CA 1
ATOM 1471 C C . GLN A 1 186 ? -19.227 6.949 19.686 1.00 87.94 186 GLN A C 1
ATOM 1473 O O . GLN A 1 186 ? -19.650 6.064 20.431 1.00 87.94 186 GLN A O 1
ATOM 1478 N N . PRO A 1 187 ? -18.085 7.611 19.972 1.00 84.31 187 PRO A N 1
ATOM 1479 C CA . PRO A 1 187 ? -17.347 7.379 21.212 1.00 84.31 187 PRO A CA 1
ATOM 1480 C C . PRO A 1 187 ? -18.126 7.829 22.459 1.00 84.31 187 PRO A C 1
ATOM 1482 O O . PRO A 1 187 ? -17.994 7.197 23.506 1.00 84.31 187 PRO A O 1
ATOM 1485 N N . PHE A 1 188 ? -18.927 8.890 22.348 1.00 83.31 188 PHE A N 1
ATOM 1486 C CA . PHE A 1 188 ? -19.798 9.414 23.401 1.00 83.31 188 PHE A CA 1
ATOM 1487 C C . PHE A 1 188 ? -21.131 9.867 22.783 1.00 83.31 188 PHE A C 1
ATOM 1489 O O . PHE A 1 188 ? -21.143 10.238 21.606 1.00 83.31 188 PHE A O 1
ATOM 1496 N N . PRO A 1 189 ? -22.234 9.903 23.552 1.00 82.81 189 PRO A N 1
ATOM 1497 C CA . PRO A 1 189 ? -23.487 10.492 23.086 1.00 82.81 189 PRO A CA 1
ATOM 1498 C C . PRO A 1 189 ? -23.279 11.935 22.606 1.00 82.81 189 PRO A C 1
ATOM 1500 O O . PRO A 1 189 ? -22.629 12.730 23.287 1.00 82.81 189 PRO A O 1
ATOM 1503 N N . GLY A 1 190 ? -23.798 12.269 21.422 1.00 81.31 190 GLY A N 1
ATOM 1504 C CA . GLY A 1 190 ? -23.637 13.597 20.825 1.00 81.31 190 GLY A CA 1
ATOM 1505 C C . GLY A 1 190 ? -22.255 13.876 20.219 1.00 81.31 190 GLY A C 1
ATOM 1506 O O . GLY A 1 190 ? -21.985 15.010 19.827 1.00 81.31 190 GLY A O 1
ATOM 1507 N N . LEU A 1 191 ? -21.369 12.877 20.122 1.00 85.56 191 LEU A N 1
ATOM 1508 C CA . LEU A 1 191 ? -20.061 12.991 19.468 1.00 85.56 191 LEU A CA 1
ATOM 1509 C C . LEU A 1 191 ? -19.868 11.886 18.438 1.00 85.56 191 LEU A C 1
ATOM 1511 O O . LEU A 1 191 ? -20.034 10.702 18.724 1.00 85.56 191 LEU A O 1
ATOM 1515 N N . GLN A 1 192 ? -19.442 12.285 17.247 1.00 88.81 192 GLN A N 1
ATOM 1516 C CA . GLN A 1 192 ? -19.257 11.411 16.104 1.00 88.81 192 GLN A CA 1
ATOM 1517 C C . GLN A 1 192 ? -17.793 11.427 15.665 1.00 88.81 192 GLN A C 1
ATOM 1519 O O . GLN A 1 192 ? -17.251 12.458 15.271 1.00 88.81 192 GLN A O 1
ATOM 1524 N N . LEU A 1 193 ? -17.151 10.265 15.731 1.00 90.12 193 LEU A N 1
ATOM 1525 C CA . LEU A 1 193 ? -15.865 9.993 15.107 1.00 90.12 193 LEU A CA 1
ATOM 1526 C C . LEU A 1 193 ? -16.112 9.562 13.660 1.00 90.12 193 LEU A C 1
ATOM 1528 O O . LEU A 1 193 ? -16.796 8.571 13.413 1.00 90.12 193 LEU A O 1
ATOM 1532 N N . SER A 1 194 ? -15.525 10.288 12.718 1.00 91.44 194 SER A N 1
ATOM 1533 C CA . SER A 1 194 ? -15.557 9.981 11.293 1.00 91.44 194 SER A CA 1
ATOM 1534 C C . SER A 1 194 ? -14.158 9.630 10.801 1.00 91.44 194 SER A C 1
ATOM 1536 O O . SER A 1 194 ? -13.231 10.429 10.942 1.00 91.44 194 SER A O 1
ATOM 1538 N N . ILE A 1 195 ? -14.016 8.460 10.185 1.00 93.81 195 ILE A N 1
ATOM 1539 C CA . ILE A 1 195 ? -12.797 8.007 9.510 1.00 93.81 195 ILE A CA 1
ATOM 1540 C C . ILE A 1 195 ? -13.116 7.858 8.024 1.00 93.81 195 ILE A C 1
ATOM 1542 O O . ILE A 1 195 ? -13.961 7.044 7.662 1.00 93.81 195 ILE A O 1
ATOM 1546 N N . SER A 1 196 ? -12.449 8.619 7.161 1.00 93.06 196 SER A N 1
ATOM 1547 C CA . SER A 1 196 ? -12.707 8.626 5.719 1.00 93.06 196 SER A CA 1
ATOM 1548 C C . SER A 1 196 ? -11.469 8.240 4.915 1.00 93.06 196 SER A C 1
ATOM 1550 O O . SER A 1 196 ? -10.378 8.743 5.172 1.00 93.06 196 SER A O 1
ATOM 1552 N N . LEU A 1 197 ? -11.640 7.390 3.905 1.00 93.38 197 LEU A N 1
ATOM 1553 C CA . LEU A 1 197 ? -10.633 7.129 2.881 1.00 93.38 197 LEU A CA 1
ATOM 1554 C C . LEU A 1 197 ? -10.786 8.155 1.754 1.00 93.38 197 LEU A C 1
ATOM 1556 O O . LEU A 1 197 ? -11.768 8.147 1.011 1.00 93.38 197 LEU A O 1
ATOM 1560 N N . CYS A 1 198 ? -9.805 9.038 1.611 1.00 90.69 198 CYS A N 1
ATOM 1561 C CA . CYS A 1 198 ? -9.773 10.024 0.540 1.00 90.69 198 CYS A CA 1
ATOM 1562 C C . CYS A 1 198 ? -8.805 9.546 -0.540 1.00 90.69 198 CYS A C 1
ATOM 1564 O O . CYS A 1 198 ? -7.622 9.368 -0.264 1.00 90.69 198 CYS A O 1
ATOM 1566 N N . HIS A 1 199 ? -9.305 9.340 -1.758 1.00 89.75 199 HIS A N 1
ATOM 1567 C CA . HIS A 1 199 ? -8.517 8.922 -2.917 1.00 89.75 199 HIS A CA 1
ATOM 1568 C C . HIS A 1 199 ? -8.700 9.946 -4.037 1.00 89.75 199 HIS A C 1
ATOM 1570 O O . HIS A 1 199 ? -9.824 10.263 -4.420 1.00 89.75 199 HIS A O 1
ATOM 1576 N N . SER A 1 200 ? -7.591 10.501 -4.515 1.00 85.44 200 SER A N 1
ATOM 1577 C CA . SER A 1 200 ? -7.534 11.460 -5.613 1.00 85.44 200 SER A CA 1
ATOM 1578 C C . SER A 1 200 ? -6.862 10.787 -6.804 1.00 85.44 200 SER A C 1
ATOM 1580 O O . SER A 1 200 ? -5.633 10.698 -6.847 1.00 85.44 200 SER A O 1
ATOM 1582 N N . SER A 1 201 ? -7.658 10.349 -7.780 1.00 77.88 201 SER A N 1
ATOM 1583 C CA . SER A 1 201 ? -7.153 10.039 -9.122 1.00 77.88 201 SER A CA 1
ATOM 1584 C C . SER A 1 201 ? -6.811 11.346 -9.849 1.00 77.88 201 SER A C 1
ATOM 1586 O O . SER A 1 201 ? -7.439 12.378 -9.606 1.00 77.88 201 SER A O 1
ATOM 1588 N N . ASN A 1 202 ? -5.831 11.328 -10.753 1.00 60.47 202 ASN A N 1
ATOM 1589 C CA . ASN A 1 202 ? -5.425 12.495 -11.553 1.00 60.47 202 ASN A CA 1
ATOM 1590 C C . ASN A 1 202 ? -6.458 12.901 -12.629 1.00 60.47 202 ASN A C 1
ATOM 1592 O O . ASN A 1 202 ? -6.172 13.747 -13.482 1.00 60.47 202 ASN A O 1
ATOM 1596 N N . ASP A 1 203 ? -7.668 12.343 -12.588 1.00 47.62 203 ASP A N 1
ATOM 1597 C CA . ASP A 1 203 ? -8.767 12.706 -13.470 1.00 47.62 203 ASP A CA 1
ATOM 1598 C C . ASP A 1 203 ? -9.212 14.152 -13.229 1.00 47.62 203 ASP A C 1
ATOM 1600 O O . ASP A 1 203 ? -9.993 14.478 -12.331 1.00 47.62 203 ASP A O 1
ATOM 1604 N N . LYS A 1 204 ? -8.748 15.040 -14.113 1.00 47.69 204 LYS A N 1
ATOM 1605 C CA . LYS A 1 204 ? -9.064 16.478 -14.188 1.00 47.69 204 LYS A CA 1
ATOM 1606 C C . LYS A 1 204 ? -10.564 16.808 -14.368 1.00 47.69 204 LYS A C 1
ATOM 1608 O O . LYS A 1 204 ? -10.892 17.950 -14.674 1.00 47.69 204 LYS A O 1
ATOM 1613 N N . LYS A 1 205 ? -11.490 15.855 -14.203 1.00 42.22 205 LYS A N 1
ATOM 1614 C CA . LYS A 1 205 ? -12.935 16.020 -14.457 1.00 42.22 205 LYS A CA 1
ATOM 1615 C C . LYS A 1 205 ? -13.837 16.057 -13.217 1.00 42.22 205 LYS A C 1
ATOM 1617 O O . LYS A 1 205 ? -15.016 16.346 -13.375 1.00 42.22 205 LYS A O 1
ATOM 1622 N N . SER A 1 206 ? -13.325 15.860 -11.998 1.00 38.28 206 SER A N 1
ATOM 1623 C CA . SER A 1 206 ? -14.165 15.802 -10.780 1.00 38.28 206 SER A CA 1
ATOM 1624 C C . SER A 1 206 ? -14.043 17.014 -9.832 1.00 38.28 206 SER A C 1
ATOM 1626 O O . SER A 1 206 ? -14.168 16.863 -8.619 1.00 38.28 206 SER A O 1
ATOM 1628 N N . GLN A 1 207 ? -13.802 18.233 -10.327 1.00 42.88 207 GLN A N 1
ATOM 1629 C CA . GLN A 1 207 ? -13.856 19.437 -9.475 1.00 42.88 207 GLN A CA 1
ATOM 1630 C C . GLN A 1 207 ? -14.733 20.538 -10.081 1.00 42.88 207 GLN A C 1
ATOM 1632 O O . GLN A 1 207 ? -14.250 21.554 -10.570 1.00 42.88 207 GLN A O 1
ATOM 1637 N N . LYS A 1 208 ? -16.051 20.340 -9.994 1.00 38.25 208 LYS A N 1
ATOM 1638 C CA . LYS A 1 208 ? -17.039 21.423 -9.892 1.00 38.25 208 LYS A CA 1
ATOM 1639 C C . LYS A 1 208 ? -18.083 21.029 -8.848 1.00 38.25 208 LYS A C 1
ATOM 1641 O O . LYS A 1 208 ? -19.171 20.586 -9.187 1.00 38.25 208 LYS A O 1
ATOM 1646 N N . SER A 1 209 ? -17.741 21.196 -7.576 1.00 31.36 209 SER A N 1
ATOM 1647 C CA . SER A 1 209 ? -18.740 21.336 -6.515 1.00 31.36 209 SER A CA 1
ATOM 1648 C C . SER A 1 209 ? -18.129 22.062 -5.317 1.00 31.36 209 SER A C 1
ATOM 1650 O O . SER A 1 209 ? -17.191 21.567 -4.701 1.00 31.36 209 SER A O 1
ATOM 1652 N N . ALA A 1 210 ? -18.681 23.252 -5.072 1.00 35.34 210 ALA A N 1
ATOM 1653 C CA . ALA A 1 210 ? -18.704 24.036 -3.838 1.00 35.34 210 ALA A CA 1
ATOM 1654 C C . ALA A 1 210 ? -17.375 24.301 -3.106 1.00 35.34 210 ALA A C 1
ATOM 1656 O O . ALA A 1 210 ? -16.912 23.552 -2.251 1.00 35.34 210 ALA A O 1
ATOM 1657 N N . SER A 1 211 ? -16.827 25.484 -3.377 1.00 33.88 211 SER A N 1
ATOM 1658 C CA . SER A 1 211 ? -15.962 26.227 -2.467 1.00 33.88 211 SER A CA 1
ATOM 1659 C C . SER A 1 211 ? -16.767 26.719 -1.256 1.00 33.88 211 SER A C 1
ATOM 1661 O O . SER A 1 211 ? -17.190 27.873 -1.224 1.00 33.88 211 SER A O 1
ATOM 1663 N N . GLU A 1 212 ? -16.973 25.865 -0.258 1.00 33.12 212 GLU A N 1
ATOM 1664 C CA . GLU A 1 212 ? -17.300 26.321 1.094 1.00 33.12 212 GLU A CA 1
ATOM 1665 C C . GLU A 1 212 ? -16.067 26.202 1.988 1.00 33.12 212 GLU A C 1
ATOM 1667 O O . GLU A 1 212 ? -15.323 25.222 1.950 1.00 33.12 212 GLU A O 1
ATOM 1672 N N . LYS A 1 213 ? -15.814 27.283 2.729 1.00 39.41 213 LYS A N 1
ATOM 1673 C CA . LYS A 1 213 ? -14.649 27.523 3.585 1.00 39.41 213 LYS A CA 1
ATOM 1674 C C . LYS A 1 213 ? -14.367 26.306 4.476 1.00 39.41 213 LYS A C 1
ATOM 1676 O O . LYS A 1 213 ? -15.083 26.061 5.439 1.00 39.41 213 LYS A O 1
ATOM 1681 N N . GLN A 1 214 ? -13.313 25.553 4.170 1.00 42.72 214 GLN A N 1
ATOM 1682 C CA . GLN A 1 214 ? -12.896 24.415 4.986 1.00 42.72 214 GLN A CA 1
ATOM 1683 C C . GLN A 1 214 ? -11.961 24.885 6.099 1.00 42.72 214 GLN A C 1
ATOM 1685 O O . GLN A 1 214 ? -10.879 25.401 5.816 1.00 42.72 214 GLN A O 1
ATOM 1690 N N . ASN A 1 215 ? -12.354 24.672 7.355 1.00 41.53 215 ASN A N 1
ATOM 1691 C CA . ASN A 1 215 ? -11.465 24.867 8.494 1.00 41.53 215 ASN A CA 1
ATOM 1692 C C . ASN A 1 215 ? -10.381 23.766 8.492 1.00 41.53 215 ASN A C 1
ATOM 1694 O O . ASN A 1 215 ? -10.714 22.582 8.572 1.00 41.53 215 ASN A O 1
ATOM 1698 N N . PRO A 1 216 ? -9.082 24.113 8.434 1.00 47.41 216 PRO A N 1
ATOM 1699 C CA . PRO A 1 216 ? -7.977 23.153 8.547 1.00 47.41 216 PRO A CA 1
ATOM 1700 C C . PRO A 1 216 ? -7.869 22.473 9.931 1.00 47.41 216 PRO A C 1
ATOM 1702 O O . PRO A 1 216 ? -7.034 21.590 10.110 1.00 47.41 216 PRO A O 1
ATOM 1705 N N . GLU A 1 217 ? -8.719 22.855 10.888 1.00 51.88 217 GLU A N 1
ATOM 1706 C CA . GLU A 1 217 ? -8.751 22.386 12.283 1.00 51.88 217 GLU A CA 1
ATOM 1707 C C . GLU A 1 217 ? -9.411 21.006 12.495 1.00 51.88 217 GLU A C 1
ATOM 1709 O O . GLU A 1 217 ? -9.201 20.383 13.536 1.00 51.88 217 GLU A O 1
ATOM 1714 N N . ASP A 1 218 ? -10.178 20.485 11.530 1.00 72.62 218 ASP A N 1
ATOM 1715 C CA . ASP A 1 218 ? -11.010 19.292 11.778 1.00 72.62 218 ASP A CA 1
ATOM 1716 C C . ASP A 1 218 ? -10.274 17.952 11.624 1.00 72.62 218 ASP A C 1
ATOM 1718 O O . ASP A 1 218 ? -10.741 16.92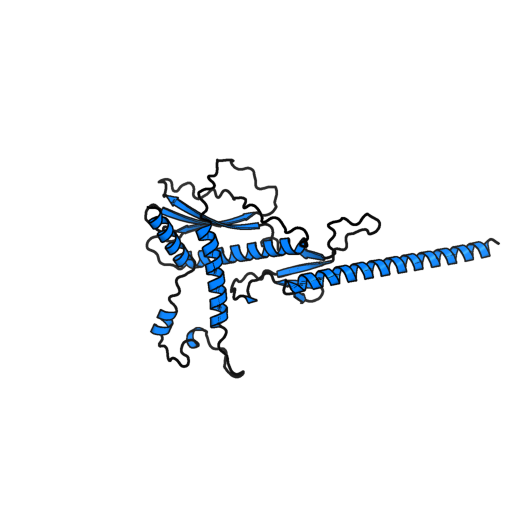7 12.132 1.00 72.62 218 ASP A O 1
ATOM 1722 N N . HIS A 1 219 ? -9.153 17.914 10.892 1.00 83.31 219 HIS A N 1
ATOM 1723 C CA . HIS A 1 219 ? -8.402 16.671 10.690 1.00 83.31 219 HIS A CA 1
ATOM 1724 C C . HIS A 1 219 ? -7.431 16.410 11.840 1.00 83.31 219 HIS A C 1
ATOM 1726 O O . HIS A 1 219 ? -6.487 17.158 12.093 1.00 83.31 219 HIS A O 1
ATOM 1732 N N . LEU A 1 220 ? -7.627 15.281 12.509 1.00 84.69 220 LEU A N 1
ATOM 1733 C CA . LEU A 1 220 ? -6.836 14.848 13.646 1.00 84.69 220 LEU A CA 1
ATOM 1734 C C . LEU A 1 220 ? -5.626 14.039 13.168 1.00 84.69 220 LEU A C 1
ATOM 1736 O O . LEU A 1 220 ? -5.620 12.808 13.219 1.00 84.69 220 LEU A O 1
ATOM 1740 N N . TYR A 1 221 ? -4.566 14.745 12.763 1.00 85.69 221 TYR A N 1
ATOM 1741 C CA . TYR A 1 221 ? -3.299 14.151 12.305 1.00 85.69 221 TYR A CA 1
ATOM 1742 C C . TYR A 1 221 ? -2.696 13.145 13.294 1.00 85.69 221 TYR A C 1
ATOM 1744 O O . TYR A 1 221 ? -2.095 12.157 12.881 1.00 85.69 221 TYR A O 1
ATOM 1752 N N . VAL A 1 222 ? -2.880 13.362 14.600 1.00 88.56 222 VAL A N 1
ATOM 1753 C CA . VAL A 1 222 ? -2.407 12.435 15.640 1.00 88.56 222 VAL A CA 1
ATOM 1754 C C . VAL A 1 222 ? -3.085 11.070 15.506 1.00 88.56 222 VAL A C 1
ATOM 1756 O O . VAL A 1 222 ? -2.415 10.044 15.565 1.00 88.56 222 VAL A O 1
ATOM 1759 N N . LEU A 1 223 ? -4.402 11.042 15.279 1.00 89.06 223 LEU A N 1
ATOM 1760 C CA . LEU A 1 223 ? -5.147 9.792 15.124 1.00 89.06 223 LEU A CA 1
ATOM 1761 C C . LEU A 1 223 ? -4.821 9.105 13.797 1.00 89.06 223 LEU A C 1
ATOM 1763 O O . LEU A 1 223 ? -4.666 7.888 13.764 1.00 89.06 223 LEU A O 1
ATOM 1767 N N . GLU A 1 224 ? -4.651 9.867 12.716 1.00 89.69 224 GLU A N 1
ATOM 1768 C CA . GLU A 1 224 ? -4.163 9.312 11.451 1.00 89.69 224 GLU A CA 1
ATOM 1769 C C . GLU A 1 224 ? -2.783 8.663 11.625 1.00 89.69 224 GLU A C 1
ATOM 1771 O O . GLU A 1 224 ? -2.572 7.526 11.197 1.00 89.69 224 GLU A O 1
ATOM 1776 N N . HIS A 1 225 ? -1.842 9.362 12.260 1.00 89.56 225 HIS A N 1
ATOM 1777 C CA . HIS A 1 225 ? -0.511 8.825 12.518 1.00 89.56 225 HIS A CA 1
ATOM 1778 C C . HIS A 1 225 ? -0.589 7.547 13.359 1.00 89.56 225 HIS A C 1
ATOM 1780 O O . HIS A 1 225 ? 0.037 6.544 13.022 1.00 89.56 225 HIS A O 1
ATOM 1786 N N . ASN A 1 226 ? -1.418 7.547 14.404 1.00 91.56 226 ASN A N 1
ATOM 1787 C CA . ASN A 1 226 ? -1.619 6.373 15.243 1.00 91.56 226 ASN A CA 1
ATOM 1788 C C . ASN A 1 226 ? -2.200 5.190 14.462 1.00 91.56 226 ASN A C 1
ATOM 1790 O O . ASN A 1 226 ? -1.737 4.074 14.665 1.00 91.56 226 ASN A O 1
ATOM 1794 N N . LEU A 1 227 ? -3.141 5.402 13.535 1.00 93.31 227 LEU A N 1
ATOM 1795 C CA . LEU A 1 227 ? -3.640 4.328 12.665 1.00 93.31 227 LEU A CA 1
ATOM 1796 C C . LEU A 1 227 ? -2.508 3.682 11.854 1.00 93.31 227 LEU A C 1
ATOM 1798 O O . LEU A 1 227 ? -2.431 2.455 11.780 1.00 93.31 227 LEU A O 1
ATOM 1802 N N . HIS A 1 228 ? -1.593 4.488 11.309 1.00 91.75 228 HIS A N 1
ATOM 1803 C CA . HIS A 1 228 ? -0.423 3.981 10.586 1.00 91.75 228 HIS A CA 1
ATOM 1804 C C . HIS A 1 228 ? 0.547 3.207 11.492 1.00 91.75 228 HIS A C 1
ATOM 1806 O O . HIS A 1 228 ? 1.154 2.234 11.048 1.00 91.75 228 HIS A O 1
ATOM 1812 N N . GLN A 1 229 ? 0.706 3.607 12.755 1.00 92.31 229 GLN A N 1
ATOM 1813 C CA . GLN A 1 229 ? 1.526 2.857 13.713 1.00 92.31 229 GLN A CA 1
ATOM 1814 C C . GLN A 1 229 ? 0.857 1.537 14.112 1.00 92.31 229 GLN A C 1
ATOM 1816 O O . GLN A 1 229 ? 1.499 0.490 14.133 1.00 92.31 229 GLN A O 1
ATOM 1821 N N . LEU A 1 230 ? -0.451 1.567 14.371 1.00 93.06 230 LEU A N 1
ATOM 1822 C CA . LEU A 1 230 ? -1.218 0.397 14.789 1.00 93.06 230 LEU A CA 1
ATOM 1823 C C . LEU A 1 230 ? -1.268 -0.685 13.701 1.00 93.06 230 LEU A C 1
ATOM 1825 O O . LEU A 1 230 ? -1.138 -1.865 14.026 1.00 93.06 230 LEU A O 1
ATOM 1829 N N . ILE A 1 231 ? -1.400 -0.315 12.420 1.00 93.00 231 ILE A N 1
ATOM 1830 C CA . ILE A 1 231 ? -1.363 -1.302 11.328 1.00 93.00 231 ILE A CA 1
ATOM 1831 C C . ILE A 1 231 ? 0.022 -1.952 11.197 1.00 93.00 231 ILE A C 1
ATOM 1833 O O . ILE A 1 231 ? 0.114 -3.163 11.015 1.00 93.00 231 ILE A O 1
ATOM 1837 N N . ARG A 1 232 ? 1.107 -1.186 11.382 1.00 91.62 232 ARG A N 1
ATOM 1838 C CA . ARG A 1 232 ? 2.481 -1.721 11.370 1.00 91.62 232 ARG A CA 1
ATOM 1839 C C . ARG A 1 232 ? 2.729 -2.675 12.534 1.00 91.62 232 ARG A C 1
ATOM 1841 O O . ARG A 1 232 ? 3.377 -3.704 12.360 1.00 91.62 232 ARG A O 1
ATOM 1848 N N . GLU A 1 233 ? 2.190 -2.364 13.707 1.00 90.06 233 GLU A N 1
ATOM 1849 C CA . GLU A 1 233 ? 2.238 -3.268 14.854 1.00 90.06 233 GLU A CA 1
ATOM 1850 C C . GLU A 1 233 ? 1.440 -4.556 14.578 1.00 90.06 233 GLU A C 1
ATOM 1852 O O . GLU A 1 233 ? 1.922 -5.651 14.858 1.00 90.06 233 GLU A O 1
ATOM 1857 N N . CYS A 1 234 ? 0.274 -4.463 13.927 1.00 88.94 234 CYS A N 1
ATOM 1858 C CA . CYS A 1 234 ? -0.498 -5.634 13.494 1.00 88.94 234 CYS A CA 1
ATOM 1859 C C . CYS A 1 234 ? 0.279 -6.516 12.494 1.00 88.94 234 CYS A C 1
ATOM 1861 O O . CYS A 1 234 ? 0.303 -7.746 12.616 1.00 88.94 234 CYS A O 1
ATOM 1863 N N . HIS A 1 235 ? 0.975 -5.895 11.537 1.00 90.62 235 HIS A N 1
ATOM 1864 C CA . HIS A 1 235 ? 1.873 -6.579 10.603 1.00 90.62 235 HIS A CA 1
ATOM 1865 C C . HIS A 1 235 ? 2.992 -7.325 11.351 1.00 90.62 235 HIS A C 1
ATOM 1867 O O . HIS A 1 235 ? 3.174 -8.531 11.163 1.00 90.62 235 HIS A O 1
ATOM 1873 N N . LYS A 1 236 ? 3.661 -6.652 12.297 1.00 87.62 236 LYS A N 1
ATOM 1874 C CA . LYS A 1 236 ? 4.712 -7.240 13.142 1.00 87.62 236 LYS A CA 1
ATOM 1875 C C . LYS A 1 236 ? 4.208 -8.424 13.973 1.00 87.62 236 LYS A C 1
ATOM 1877 O O . LYS A 1 236 ? 4.882 -9.450 14.026 1.00 87.62 236 LYS A O 1
ATOM 1882 N N . GLN A 1 237 ? 3.026 -8.311 14.578 1.00 83.44 237 GLN A N 1
ATOM 1883 C CA . GLN A 1 237 ? 2.402 -9.391 15.355 1.00 83.44 237 GLN A CA 1
ATOM 1884 C C . GLN A 1 237 ? 2.063 -10.610 14.490 1.00 83.44 237 GLN A C 1
ATOM 1886 O O . GLN A 1 237 ? 2.200 -11.758 14.918 1.00 83.44 237 GLN A O 1
ATOM 1891 N N . THR A 1 238 ? 1.661 -10.376 13.241 1.00 82.44 238 THR A N 1
ATOM 1892 C CA . THR A 1 238 ? 1.394 -11.454 12.285 1.00 82.44 238 THR A CA 1
ATOM 1893 C C . THR A 1 238 ? 2.672 -12.220 11.934 1.00 82.44 238 THR A C 1
ATOM 1895 O O . THR A 1 238 ? 2.647 -13.454 11.855 1.00 82.44 238 THR A O 1
ATOM 1898 N N . LEU A 1 239 ? 3.799 -11.517 11.771 1.00 77.06 239 LEU A N 1
ATOM 1899 C CA . LEU A 1 239 ? 5.104 -12.146 11.555 1.00 77.06 239 LEU A CA 1
ATOM 1900 C C . LEU A 1 239 ? 5.599 -12.894 12.793 1.00 77.06 239 LEU A C 1
ATOM 1902 O O . LEU A 1 239 ? 5.977 -14.057 12.673 1.00 77.06 239 LEU A O 1
ATOM 1906 N N . SER A 1 240 ? 5.573 -12.275 13.976 1.00 67.00 240 SER A N 1
ATOM 1907 C CA . SER A 1 240 ? 6.084 -12.896 15.208 1.00 67.00 240 SER A CA 1
ATOM 1908 C C . SER A 1 240 ? 5.312 -14.160 15.589 1.00 67.00 240 SER A C 1
ATOM 1910 O O . SER A 1 240 ? 5.915 -15.143 16.003 1.00 67.00 240 SER A O 1
ATOM 1912 N N . SER A 1 241 ? 3.999 -14.194 15.342 1.00 57.53 241 SER A N 1
ATOM 1913 C CA . SER A 1 241 ? 3.174 -15.399 15.505 1.00 57.53 241 SER A CA 1
ATOM 1914 C C . SER A 1 241 ? 3.539 -16.530 14.525 1.00 57.53 241 SER A C 1
ATOM 1916 O O . SER A 1 241 ? 3.228 -17.694 14.780 1.00 57.53 241 SER A O 1
ATOM 1918 N N . THR A 1 242 ? 4.191 -16.212 13.403 1.00 54.50 242 THR A N 1
ATOM 1919 C CA . THR A 1 242 ? 4.591 -17.182 12.371 1.00 54.50 242 THR A CA 1
ATOM 1920 C C . THR A 1 242 ? 5.979 -17.785 12.641 1.00 54.50 242 THR A C 1
ATOM 1922 O O . THR A 1 242 ? 6.259 -18.889 12.177 1.00 54.50 242 THR A O 1
ATOM 1925 N N . VAL A 1 243 ? 6.830 -17.119 13.432 1.00 49.34 243 VAL A N 1
ATOM 1926 C CA . VAL A 1 243 ? 8.195 -17.562 13.765 1.00 49.34 243 VAL A CA 1
ATOM 1927 C C . VAL A 1 243 ? 8.197 -18.337 15.088 1.00 49.34 243 VAL A C 1
ATOM 1929 O O . VAL A 1 243 ? 8.715 -17.879 16.099 1.00 49.34 243 VAL A O 1
ATOM 1932 N N . MET A 1 244 ? 7.629 -19.541 15.087 1.00 49.78 244 MET A N 1
ATOM 1933 C CA . MET A 1 244 ? 8.140 -20.587 15.979 1.00 49.78 244 MET A CA 1
ATOM 1934 C C . MET A 1 244 ? 9.013 -21.529 15.145 1.00 49.78 244 MET A C 1
ATOM 1936 O O . MET A 1 244 ? 8.588 -21.917 14.050 1.00 49.78 244 MET A O 1
ATOM 1940 N N . PRO A 1 245 ? 10.230 -21.882 15.602 1.00 50.81 245 PRO A N 1
ATOM 1941 C CA . PRO A 1 245 ? 11.081 -22.813 14.877 1.00 50.81 245 PRO A CA 1
ATOM 1942 C C . PRO A 1 245 ? 10.393 -24.177 14.889 1.00 50.81 245 PRO A C 1
ATOM 1944 O O . PRO A 1 245 ? 9.949 -24.634 15.939 1.00 50.81 245 PRO A O 1
ATOM 1947 N N . HIS A 1 246 ? 10.282 -24.822 13.731 1.00 51.81 246 HIS A N 1
ATOM 1948 C CA . HIS A 1 246 ? 9.844 -26.212 13.677 1.00 51.81 246 HIS A CA 1
ATOM 1949 C C . HIS A 1 246 ? 10.909 -27.053 12.968 1.00 51.81 246 HIS A C 1
ATOM 1951 O O . HIS A 1 246 ? 11.475 -26.595 11.970 1.00 51.81 246 HIS A O 1
ATOM 1957 N N . PRO A 1 247 ? 11.170 -28.283 13.445 1.00 49.91 247 PRO A N 1
ATOM 1958 C CA . PRO A 1 247 ? 11.849 -29.295 12.649 1.00 49.91 247 PRO A CA 1
ATOM 1959 C C . PRO A 1 247 ? 11.018 -29.607 11.393 1.00 49.91 247 PRO A C 1
ATOM 1961 O O . PRO A 1 247 ? 9.789 -29.522 11.412 1.00 49.91 247 PRO A O 1
ATOM 1964 N N . ALA A 1 248 ? 11.689 -29.987 10.302 1.00 50.59 248 ALA A N 1
ATOM 1965 C CA . ALA A 1 248 ? 11.112 -30.172 8.963 1.00 50.59 248 ALA A CA 1
ATOM 1966 C C . ALA A 1 248 ? 9.972 -31.219 8.854 1.00 50.59 248 ALA A C 1
ATOM 1968 O O . ALA A 1 248 ? 9.402 -31.386 7.781 1.00 50.59 248 ALA A O 1
ATOM 1969 N N . SER A 1 249 ? 9.633 -31.917 9.942 1.00 53.16 249 SER A N 1
ATOM 1970 C CA . SER A 1 249 ? 8.650 -33.003 10.005 1.00 53.16 249 SER A CA 1
ATOM 1971 C C . SER A 1 249 ? 7.316 -32.643 10.677 1.00 53.16 249 SER A C 1
ATOM 1973 O O . SER A 1 249 ? 6.427 -33.491 10.733 1.00 53.16 249 SER A O 1
ATOM 1975 N N . ALA A 1 250 ? 7.135 -31.424 11.199 1.00 52.06 250 ALA A N 1
ATOM 1976 C CA . ALA A 1 250 ? 5.894 -31.068 11.890 1.00 52.06 250 ALA A CA 1
ATOM 1977 C C . ALA A 1 250 ? 4.742 -30.792 10.892 1.00 52.06 250 ALA A C 1
ATOM 1979 O O . ALA A 1 250 ? 4.889 -29.931 10.018 1.00 52.06 250 ALA A O 1
ATOM 1980 N N . PRO A 1 251 ? 3.576 -31.461 11.011 1.00 51.31 251 PRO A N 1
ATOM 1981 C CA . PRO A 1 251 ? 2.424 -31.166 10.165 1.00 51.31 251 PRO A CA 1
ATOM 1982 C C . PRO A 1 251 ? 1.925 -29.736 10.425 1.00 51.31 251 PRO A C 1
ATOM 1984 O O . PRO A 1 251 ? 1.825 -29.292 11.570 1.00 51.31 251 PRO A O 1
ATOM 1987 N N . PHE A 1 252 ? 1.593 -29.002 9.358 1.00 49.03 252 PHE A N 1
ATOM 1988 C CA . PHE A 1 252 ? 1.067 -27.632 9.412 1.00 49.03 252 PHE A CA 1
ATOM 1989 C C . PHE A 1 252 ? -0.330 -27.578 10.081 1.00 49.03 252 PHE A C 1
ATOM 1991 O O . PHE A 1 252 ? -1.346 -27.424 9.413 1.00 49.03 252 PHE A O 1
ATOM 1998 N N . GLY A 1 253 ? -0.409 -27.680 11.411 1.00 50.72 253 GLY A N 1
ATOM 1999 C CA . GLY A 1 253 ? -1.662 -27.561 12.176 1.00 50.72 253 GLY A CA 1
ATOM 2000 C C . GLY A 1 253 ? -2.188 -26.120 12.284 1.00 50.72 253 GLY A C 1
ATOM 2001 O O . GLY A 1 253 ? -1.443 -25.162 12.081 1.00 50.72 253 GLY A O 1
ATOM 2002 N N . HIS A 1 254 ? -3.468 -25.922 12.621 1.00 49.84 254 HIS A N 1
ATOM 2003 C CA . HIS A 1 254 ? -4.105 -24.597 12.744 1.00 49.84 254 HIS A CA 1
ATOM 2004 C C . HIS A 1 254 ? -3.429 -23.678 13.786 1.00 49.84 254 HIS A C 1
ATOM 2006 O O . HIS A 1 254 ? -3.079 -24.130 14.874 1.00 49.84 254 HIS A O 1
ATOM 2012 N N . LYS A 1 255 ? -3.334 -22.361 13.505 1.00 52.53 255 LYS A N 1
ATOM 2013 C CA . LYS A 1 255 ? -2.733 -21.325 14.389 1.00 52.53 255 LYS A CA 1
ATOM 2014 C C . LYS A 1 255 ? -3.186 -21.398 15.861 1.00 52.53 255 LYS A C 1
ATOM 2016 O O . LYS A 1 255 ? -2.389 -21.125 16.747 1.00 52.53 255 LYS A O 1
ATOM 2021 N N . ARG A 1 256 ? -4.439 -21.797 16.121 1.00 49.75 256 ARG A N 1
ATOM 2022 C CA . ARG A 1 256 ? -5.026 -21.916 17.472 1.00 49.75 256 ARG A CA 1
ATOM 2023 C C . ARG A 1 256 ? -4.396 -23.012 18.337 1.00 49.75 256 ARG A C 1
ATOM 2025 O O . ARG A 1 256 ? -4.282 -22.818 19.537 1.00 49.75 256 ARG A O 1
ATOM 2032 N N . MET A 1 257 ? -3.956 -24.123 17.744 1.00 47.59 257 MET A N 1
ATOM 2033 C CA . MET A 1 257 ? -3.306 -25.216 18.484 1.00 47.59 257 MET A CA 1
ATOM 2034 C C . MET A 1 257 ? -1.828 -24.933 18.785 1.00 47.59 257 MET A C 1
ATOM 2036 O O . MET A 1 257 ? -1.229 -25.628 19.593 1.00 47.59 257 MET A O 1
ATOM 2040 N N . ARG A 1 258 ? -1.235 -23.911 18.148 1.00 53.03 258 ARG A N 1
ATOM 2041 C CA . ARG A 1 258 ? 0.201 -23.598 18.243 1.00 53.03 258 ARG A CA 1
ATOM 2042 C C . ARG A 1 258 ? 0.574 -22.795 19.495 1.00 53.03 258 ARG A C 1
ATOM 2044 O O . ARG A 1 258 ? 1.732 -22.812 19.888 1.00 53.03 258 ARG A O 1
ATOM 2051 N N . LEU A 1 259 ? -0.391 -22.107 20.115 1.00 52.97 259 LEU A N 1
ATOM 2052 C CA . LEU A 1 259 ? -0.197 -21.402 21.392 1.00 52.97 259 LEU A CA 1
ATOM 2053 C C . LEU A 1 259 ? -0.244 -22.362 22.586 1.00 52.97 259 LEU A C 1
ATOM 2055 O O . LEU A 1 259 ? 0.459 -22.137 23.558 1.00 52.97 259 LEU A O 1
ATOM 2059 N N . ALA A 1 260 ? -0.974 -23.476 22.478 1.00 53.22 260 ALA A N 1
ATOM 2060 C CA . ALA A 1 260 ? -1.077 -24.521 23.502 1.00 53.22 260 ALA A CA 1
ATOM 2061 C C . ALA A 1 260 ? 0.208 -25.361 23.681 1.00 53.22 260 ALA A C 1
ATOM 2063 O O . ALA A 1 260 ? 0.125 -26.466 24.204 1.00 53.22 260 ALA A O 1
ATOM 2064 N N . GLY A 1 261 ? 1.361 -24.896 23.174 1.00 61.97 261 GLY A N 1
ATOM 2065 C CA . GLY A 1 261 ? 2.640 -25.615 23.158 1.00 61.97 261 GLY A CA 1
ATOM 2066 C C . GLY A 1 261 ? 3.213 -25.890 24.564 1.00 61.97 261 GLY A C 1
ATOM 2067 O O . GLY A 1 261 ? 2.462 -26.146 25.495 1.00 61.97 261 GLY A O 1
ATOM 2068 N N . PRO A 1 262 ? 4.538 -25.831 24.794 1.00 56.06 262 PRO A N 1
ATOM 2069 C CA . PRO A 1 262 ? 5.165 -26.271 26.055 1.00 56.06 262 PRO A CA 1
ATOM 2070 C C . PRO A 1 262 ? 4.693 -25.544 27.332 1.00 56.06 262 PRO A C 1
ATOM 2072 O O . PRO A 1 262 ? 5.067 -25.944 28.428 1.00 56.06 262 PRO A O 1
ATOM 2075 N N . GLN A 1 263 ? 3.880 -24.492 27.202 1.00 62.41 263 GLN A N 1
ATOM 2076 C CA . GLN A 1 263 ? 3.259 -23.769 28.313 1.00 62.41 263 GLN A CA 1
ATOM 2077 C C . GLN A 1 263 ? 1.873 -24.308 28.715 1.00 62.41 263 GLN A C 1
ATOM 2079 O O . GLN A 1 263 ? 1.320 -23.817 29.690 1.00 62.41 263 GLN A O 1
ATOM 2084 N N . ALA A 1 264 ? 1.326 -25.309 28.006 1.00 67.94 264 ALA A N 1
ATOM 2085 C CA . ALA A 1 264 ? 0.070 -25.992 28.345 1.00 67.94 264 ALA A CA 1
ATOM 2086 C C . ALA A 1 264 ? -1.123 -25.046 28.605 1.00 67.94 264 ALA A C 1
ATOM 2088 O O . ALA A 1 264 ? -1.969 -25.329 29.449 1.00 67.94 264 ALA A O 1
ATOM 2089 N N . PHE A 1 265 ? -1.206 -23.934 27.865 1.00 71.62 265 PHE A N 1
ATOM 2090 C CA . PHE A 1 265 ? -2.336 -23.013 27.976 1.00 71.62 265 PHE A CA 1
ATOM 2091 C C . PHE A 1 265 ? -3.652 -23.721 27.677 1.00 71.62 265 PHE A C 1
ATOM 2093 O O . PHE A 1 265 ? -3.793 -24.391 26.645 1.00 71.62 265 PHE A O 1
ATOM 2100 N N . ASP A 1 266 ? -4.625 -23.532 28.563 1.00 71.88 266 ASP A N 1
ATOM 2101 C CA . ASP A 1 266 ? -5.960 -24.049 28.343 1.00 71.88 266 ASP A CA 1
ATOM 2102 C C . ASP A 1 266 ? -6.709 -23.208 27.282 1.00 71.88 266 ASP A C 1
ATOM 2104 O O . ASP A 1 266 ? -6.244 -22.177 26.780 1.00 71.88 266 ASP A O 1
ATOM 2108 N N . LYS A 1 267 ? -7.897 -23.662 26.873 1.00 70.38 267 LYS A N 1
ATOM 2109 C CA . LYS A 1 267 ? -8.699 -22.959 25.858 1.00 70.38 267 LYS A CA 1
ATOM 2110 C C . LYS A 1 267 ? -9.095 -21.541 26.303 1.00 70.38 267 LYS A C 1
ATOM 2112 O O . LYS A 1 267 ? -9.276 -20.677 25.443 1.00 70.38 267 LYS A O 1
ATOM 2117 N N . ASN A 1 268 ? -9.243 -21.310 27.605 1.00 72.19 268 ASN A N 1
ATOM 2118 C CA . ASN A 1 268 ? -9.634 -20.027 28.178 1.00 72.19 268 ASN A CA 1
ATOM 2119 C C . ASN A 1 268 ? -8.438 -19.070 28.252 1.00 72.19 268 ASN A C 1
ATOM 2121 O O . ASN A 1 268 ? -8.591 -17.906 27.898 1.00 72.19 268 ASN A O 1
ATOM 2125 N N . ASP A 1 269 ? -7.251 -19.568 28.588 1.00 68.25 269 ASP A N 1
ATOM 2126 C CA . ASP A 1 269 ? -5.974 -18.856 28.570 1.00 68.25 269 ASP A CA 1
ATOM 2127 C C . ASP A 1 269 ? -5.616 -18.417 27.151 1.00 68.25 269 ASP A C 1
ATOM 2129 O O . ASP A 1 269 ? -5.251 -17.271 26.900 1.00 68.25 269 ASP A O 1
ATOM 2133 N N . ILE A 1 270 ? -5.802 -19.300 26.168 1.00 63.75 270 ILE A N 1
ATOM 2134 C CA . ILE A 1 270 ? -5.615 -18.939 24.758 1.00 63.75 270 ILE A CA 1
ATOM 2135 C C . ILE A 1 270 ? -6.649 -17.892 24.333 1.00 63.75 270 ILE A C 1
ATOM 2137 O O . ILE A 1 270 ? -6.324 -16.995 23.556 1.00 63.75 270 ILE A O 1
ATOM 2141 N N . SER A 1 271 ? -7.886 -17.980 24.832 1.00 64.38 271 SER A N 1
ATOM 2142 C CA . SER A 1 271 ? -8.936 -17.000 24.539 1.00 64.38 271 SER A CA 1
ATOM 2143 C C . SER A 1 271 ? -8.679 -15.642 25.201 1.00 64.38 271 SER A C 1
ATOM 2145 O O . SER A 1 271 ? -9.018 -14.620 24.609 1.00 64.38 271 SER A O 1
ATOM 2147 N N . SER A 1 272 ? -8.085 -15.609 26.396 1.00 61.62 272 SER A N 1
ATOM 2148 C CA . SER A 1 272 ? -7.757 -14.378 27.122 1.00 61.62 272 SER A CA 1
ATOM 2149 C C . SER A 1 272 ? -6.514 -13.699 26.542 1.00 61.62 272 SER A C 1
ATOM 2151 O O . SER A 1 272 ? -6.516 -12.491 26.337 1.00 61.62 272 SER A O 1
ATOM 2153 N N . LEU A 1 273 ? -5.502 -14.469 26.129 1.00 58.69 273 LEU A N 1
ATOM 2154 C CA . LEU A 1 273 ? -4.351 -13.964 25.369 1.00 58.69 273 LEU A CA 1
ATOM 2155 C C . LEU A 1 273 ? -4.747 -13.433 23.978 1.00 58.69 273 LEU A C 1
ATOM 2157 O O . LEU A 1 273 ? -4.037 -12.616 23.393 1.00 58.69 273 LEU A O 1
ATOM 2161 N N . GLN A 1 274 ? -5.881 -13.892 23.438 1.00 54.53 274 GLN A N 1
ATOM 2162 C CA . GLN A 1 274 ? -6.438 -13.458 22.155 1.00 54.53 274 GLN A CA 1
ATOM 2163 C C . GLN A 1 274 ? -7.328 -12.216 22.239 1.00 54.53 274 GLN A C 1
ATOM 2165 O O . GLN A 1 274 ? -7.778 -11.761 21.185 1.00 54.53 274 GLN A O 1
ATOM 2170 N N . SER A 1 275 ? -7.560 -11.629 23.422 1.00 53.28 275 SER A N 1
ATOM 2171 C CA . SER A 1 275 ? -8.277 -10.353 23.549 1.00 53.28 275 SER A CA 1
ATOM 2172 C C . SER A 1 275 ? -7.405 -9.178 23.081 1.00 53.28 275 SER A C 1
ATOM 2174 O O . SER A 1 275 ? -7.128 -8.230 23.816 1.00 53.28 275 SER A O 1
ATOM 2176 N N . ASN A 1 276 ? -6.918 -9.244 21.847 1.00 63.50 276 ASN A N 1
ATOM 2177 C CA . ASN A 1 276 ? -6.309 -8.109 21.191 1.00 63.50 276 ASN A CA 1
ATOM 2178 C C . ASN A 1 276 ? -7.439 -7.191 20.740 1.00 63.50 276 ASN A C 1
ATOM 2180 O O . ASN A 1 276 ? -8.142 -7.507 19.783 1.00 63.50 276 ASN A O 1
ATOM 2184 N N . GLU A 1 277 ? -7.588 -6.060 21.437 1.00 78.00 277 GLU A N 1
ATOM 2185 C CA . GLU A 1 277 ? -8.435 -4.950 20.992 1.00 78.00 277 GLU A CA 1
ATOM 2186 C C . GLU A 1 277 ? -8.180 -4.693 19.492 1.00 78.00 277 GLU A C 1
ATOM 2188 O O . GLU A 1 277 ? -7.019 -4.587 19.054 1.00 78.00 277 GLU A O 1
ATOM 2193 N N . GLY A 1 278 ? -9.262 -4.604 18.715 1.00 86.19 278 GLY A N 1
ATOM 2194 C CA . GLY A 1 278 ? -9.209 -4.321 17.282 1.00 86.19 278 GLY A CA 1
ATOM 2195 C C . GLY A 1 278 ? -8.571 -2.960 16.985 1.00 86.19 278 GLY A C 1
ATOM 2196 O O . GLY A 1 278 ? -8.490 -2.080 17.849 1.00 86.19 278 GLY A O 1
ATOM 2197 N N . LEU A 1 279 ? -8.123 -2.752 15.747 1.00 91.38 279 LEU A N 1
ATOM 2198 C CA . LEU A 1 279 ? -7.630 -1.457 15.273 1.00 91.38 279 LEU A CA 1
ATOM 2199 C C . LEU A 1 279 ? -8.652 -0.327 15.522 1.00 91.38 279 LEU A C 1
ATOM 2201 O O . LEU A 1 279 ? -8.281 0.757 15.982 1.00 91.38 279 LEU A O 1
ATOM 2205 N N . LEU A 1 280 ? -9.936 -0.590 15.264 1.00 91.94 280 LEU A N 1
ATOM 2206 C CA . LEU A 1 280 ? -11.037 0.349 15.457 1.00 91.94 280 LEU A CA 1
ATOM 2207 C C . LEU A 1 280 ? -11.319 0.609 16.946 1.00 91.94 280 LEU A C 1
ATOM 2209 O O . LEU A 1 280 ? -11.562 1.747 17.343 1.00 91.94 280 LEU A O 1
ATOM 2213 N N . GLU A 1 281 ? -11.241 -0.406 17.801 1.00 91.31 281 GLU A N 1
ATOM 2214 C CA . GLU A 1 281 ? -11.428 -0.224 19.247 1.00 91.31 281 GLU A CA 1
ATOM 2215 C C . GLU A 1 281 ? -10.310 0.637 19.840 1.00 91.31 281 GLU A C 1
ATOM 2217 O O . GLU A 1 281 ? -10.576 1.597 20.572 1.00 91.31 281 GLU A O 1
ATOM 2222 N N . LYS A 1 282 ? -9.059 0.364 19.446 1.00 92.12 282 LYS A N 1
ATOM 2223 C CA . LYS A 1 282 ? -7.888 1.149 19.854 1.00 92.12 282 LYS A CA 1
ATOM 2224 C C . LYS A 1 282 ? -8.013 2.607 19.425 1.00 92.12 282 LYS A C 1
ATOM 2226 O O . LYS A 1 282 ? -7.759 3.498 20.239 1.00 92.12 282 LYS A O 1
ATOM 2231 N N . ILE A 1 283 ? -8.442 2.879 18.188 1.00 92.81 283 ILE A N 1
ATOM 2232 C CA . ILE A 1 283 ? -8.592 4.267 17.728 1.00 92.81 283 ILE A CA 1
ATOM 2233 C C . ILE A 1 283 ? -9.764 4.979 18.413 1.00 92.81 283 ILE A C 1
ATOM 2235 O O . ILE A 1 283 ? -9.634 6.150 18.765 1.00 92.81 283 ILE A O 1
ATOM 2239 N N . ILE A 1 284 ? -10.873 4.282 18.693 1.00 91.06 284 ILE A N 1
ATOM 2240 C CA . ILE A 1 284 ? -11.993 4.834 19.471 1.00 91.06 284 ILE A CA 1
ATOM 2241 C C . ILE A 1 284 ? -11.529 5.189 20.889 1.00 91.06 284 ILE A C 1
ATOM 2243 O O . ILE A 1 284 ? -11.839 6.271 21.385 1.00 91.06 284 ILE A O 1
ATOM 2247 N N . LYS A 1 285 ? -10.753 4.318 21.542 1.00 90.81 285 LYS A N 1
ATOM 2248 C CA . LYS A 1 285 ? -10.193 4.556 22.882 1.00 90.81 285 LYS A CA 1
ATOM 2249 C C . LYS A 1 285 ? -9.247 5.759 22.899 1.00 90.81 285 LYS A C 1
ATOM 2251 O O . LYS A 1 285 ? -9.350 6.608 23.784 1.00 90.81 285 LYS A O 1
ATOM 2256 N N . GLN A 1 286 ? -8.387 5.889 21.889 1.00 90.50 286 GLN A N 1
ATOM 2257 C CA . GLN A 1 286 ? -7.530 7.066 21.722 1.00 90.50 286 GLN A CA 1
ATOM 2258 C C . GLN A 1 286 ? -8.342 8.343 21.465 1.00 90.50 286 GLN A C 1
ATOM 2260 O O . GLN A 1 286 ? -8.058 9.375 22.071 1.00 90.50 286 GLN A O 1
ATOM 2265 N N . ALA A 1 287 ? -9.379 8.284 20.625 1.00 89.25 287 ALA A N 1
ATOM 2266 C CA . ALA A 1 287 ? -10.270 9.413 20.370 1.00 89.25 287 ALA A CA 1
ATOM 2267 C C . ALA A 1 287 ? -10.996 9.864 21.649 1.00 89.25 287 ALA A C 1
ATOM 2269 O O . ALA A 1 287 ? -11.033 11.061 21.940 1.00 89.25 287 ALA A O 1
ATOM 2270 N N . LYS A 1 288 ? -11.492 8.914 22.456 1.00 89.31 288 LYS A N 1
ATOM 2271 C CA . LYS A 1 288 ? -12.073 9.185 23.782 1.00 89.31 288 LYS A CA 1
ATOM 2272 C C . LYS A 1 288 ? -11.082 9.915 24.686 1.00 89.31 288 LYS A C 1
ATOM 2274 O O . LYS A 1 288 ? -11.434 10.931 25.274 1.00 89.31 288 LYS A O 1
ATOM 2279 N N . HIS A 1 289 ? -9.842 9.433 24.758 1.00 88.94 289 HIS A N 1
ATOM 2280 C CA . HIS A 1 289 ? -8.795 10.048 25.574 1.00 88.94 289 HIS A CA 1
ATOM 2281 C C . HIS A 1 289 ? -8.450 11.477 25.118 1.00 88.94 289 HIS A C 1
ATOM 2283 O O . HIS A 1 289 ? -8.377 12.385 25.943 1.00 88.94 289 HIS A O 1
ATOM 2289 N N . ILE A 1 290 ? -8.277 11.704 23.810 1.00 85.81 290 ILE A N 1
ATOM 2290 C CA . ILE A 1 290 ? -8.009 13.045 23.260 1.00 85.81 290 ILE A CA 1
ATOM 2291 C C . ILE A 1 290 ? -9.158 14.003 23.582 1.00 85.81 290 ILE A C 1
ATOM 2293 O O . ILE A 1 290 ? -8.909 15.151 23.946 1.00 85.81 290 ILE A O 1
ATOM 2297 N N . PHE A 1 291 ? -10.403 13.536 23.466 1.00 82.81 291 PHE A N 1
ATOM 2298 C CA . PHE A 1 291 ? -11.570 14.347 23.783 1.00 82.81 291 PHE A CA 1
ATOM 2299 C C . PHE A 1 291 ? -11.640 14.699 25.275 1.00 82.81 291 PHE A C 1
ATOM 2301 O O . PHE A 1 291 ? -11.807 15.867 25.610 1.00 82.81 291 PHE A O 1
ATOM 2308 N N . LEU A 1 292 ? -11.453 13.719 26.165 1.00 85.69 292 LEU A N 1
ATOM 2309 C CA . LEU A 1 292 ? -11.468 13.947 27.613 1.00 85.69 292 LEU A CA 1
ATOM 2310 C C . LEU A 1 292 ? -10.359 14.899 28.070 1.00 85.69 292 LEU A C 1
ATOM 2312 O O . LEU A 1 292 ? -10.603 15.708 28.948 1.00 85.69 292 LEU A O 1
ATOM 2316 N N . ARG A 1 293 ? -9.171 14.852 27.454 1.00 82.50 293 ARG A N 1
ATOM 2317 C CA . ARG A 1 293 ? -8.065 15.771 27.774 1.00 82.50 293 ARG A CA 1
ATOM 2318 C C . ARG A 1 293 ? -8.330 17.221 27.347 1.00 82.50 293 ARG A C 1
ATOM 2320 O O . ARG A 1 293 ? -7.701 18.130 27.874 1.00 82.50 293 ARG A O 1
ATOM 2327 N N . ARG A 1 294 ? -9.182 17.438 26.341 1.00 71.62 294 ARG A N 1
ATOM 2328 C CA . ARG A 1 294 ? -9.540 18.782 25.850 1.00 71.62 294 ARG A CA 1
ATOM 2329 C C . ARG A 1 294 ? -10.661 19.441 26.663 1.00 71.62 294 ARG A C 1
ATOM 2331 O O . ARG A 1 294 ? -10.928 20.616 26.428 1.00 71.62 294 ARG A O 1
ATOM 2338 N N . ARG A 1 295 ? -11.333 18.691 27.536 1.00 61.16 295 ARG A N 1
ATOM 2339 C CA . ARG A 1 295 ? -12.382 19.175 28.437 1.00 61.16 295 ARG A CA 1
ATOM 2340 C C . ARG A 1 295 ? -11.784 19.531 29.791 1.00 61.16 295 ARG A C 1
ATOM 2342 O O . ARG A 1 295 ? -12.314 20.488 30.389 1.00 61.16 295 ARG A O 1
#

InterPro domains:
  IPR019313 Mediator complex, subunit Med17 [PF10156] (1-247)
  IPR019313 Mediator complex, subunit Med17 [PTHR13114] (1-295)

pLDDT: mean 78.09, std 17.91, range [31.36, 96.25]

Radius of gyration: 28.37 Å; chains: 1; bounding box: 64×60×95 Å

Organism: NCBI:txid91767

Foldseek 3Di:
DVVVVVVVVVVVVVVVVVVVVVVVVVVVVVLVVLLVVVVVVCVVPWDWDDDPPWIKTFLDCVVLQDPDPDGFIKTKDADPPDDPVDDDPPLDHRIDIGGPQLLAAAKAKFKFKDQDDPDPPPPDDDDQDDDDPDPPDVPDRPRVSRSVRSSNSVVLVSLQVQLVVVQCVDDDPDGWDDDDQWIWDDLDVRMIIIMGMHGDHPPPPPPDDDPDDDDPPGGDVVLRVVSVVVVSVVSNVSVVLVDDDDDPPDPPDDSLVVVCPPVNDDPVSSVVVPPPQGSNRVSSVVVVVVVVVVD